Protein AF-A0A9D8JWF9-F1 (afdb_monomer_lite)

Foldseek 3Di:
DDDDDDDDDDDDDDDDDDDDDDDDDPDPPDDDPDDDDDPDPDPDPDPDPPPPQKDFLLVVVVQCQLQFVDQADWTWDQHPSRDIFTFHCVFRNLCCQQPACNQHPPGDHVCVQADCPQVRHDQSAHSNDSVRLQQGGVVPVDPVGDHQGDRSCSPPRVVLCQAQAAAPPAPQAPPAALLFDWDDFPPAIDRLNQVVLQCLLQFVDQPDWTWGQHPVRDIDTHGCVRRVLCQQAPPQRRHPRGDHNCVQAPALDPRGVQSAHSNDSVRLQQEGVCPVDPPYDHQGDRSCSPPHVNSCNNRHHHPDRPDHPPAHSSGDIDRGHDRD

Radius of gyration: 30.02 Å; chains: 1; bounding box: 102×58×69 Å

Structure (mmCIF, N/CA/C/O backbone):
data_AF-A0A9D8JWF9-F1
#
_entry.id   AF-A0A9D8JWF9-F1
#
loop_
_atom_site.group_PDB
_atom_site.id
_atom_site.type_symbol
_atom_site.label_atom_id
_atom_site.label_alt_id
_atom_site.label_comp_id
_atom_site.label_asym_id
_atom_site.label_entity_id
_atom_site.label_seq_id
_atom_site.pdbx_PDB_ins_code
_atom_site.Cartn_x
_atom_site.Cartn_y
_atom_site.Cartn_z
_atom_site.occupancy
_atom_site.B_iso_or_equiv
_atom_site.auth_seq_id
_atom_site.auth_comp_id
_atom_site.auth_asym_id
_atom_site.auth_atom_id
_atom_site.pdbx_PDB_model_num
ATOM 1 N N . MET A 1 1 ? 67.768 -41.719 -32.911 1.00 38.97 1 MET A N 1
ATOM 2 C CA . MET A 1 1 ? 69.075 -41.015 -32.954 1.00 38.97 1 MET A CA 1
ATOM 3 C C . MET A 1 1 ? 68.807 -39.522 -32.738 1.00 38.97 1 MET A C 1
ATOM 5 O O . MET A 1 1 ? 68.114 -38.951 -33.558 1.00 38.97 1 MET A O 1
ATOM 9 N N . LYS A 1 2 ? 68.967 -39.000 -31.505 1.00 39.34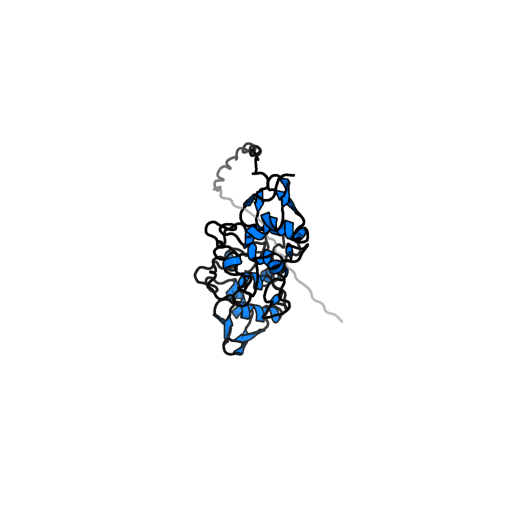 2 LYS A N 1
ATOM 10 C CA . LYS A 1 2 ? 70.006 -38.025 -31.050 1.00 39.34 2 LYS A CA 1
ATOM 11 C C . LYS A 1 2 ? 70.086 -36.774 -31.956 1.00 39.34 2 LYS A C 1
ATOM 13 O O . LYS A 1 2 ? 70.453 -36.934 -33.108 1.00 39.34 2 LYS A O 1
ATOM 18 N N . ARG A 1 3 ? 69.771 -35.541 -31.514 1.00 42.97 3 ARG A N 1
ATOM 19 C CA . ARG A 1 3 ? 70.443 -34.631 -30.530 1.00 42.97 3 ARG A CA 1
ATOM 20 C C . ARG A 1 3 ? 69.403 -33.561 -30.076 1.00 42.97 3 ARG A C 1
ATOM 22 O O . ARG A 1 3 ? 68.642 -33.141 -30.932 1.00 42.97 3 ARG A O 1
ATOM 29 N N . ARG A 1 4 ? 69.123 -33.209 -28.804 1.00 52.41 4 ARG A N 1
ATOM 30 C CA . ARG A 1 4 ? 69.853 -32.530 -27.690 1.00 52.41 4 ARG A CA 1
ATOM 31 C C . ARG A 1 4 ? 70.451 -31.138 -27.996 1.00 52.41 4 ARG A C 1
ATOM 33 O O . ARG A 1 4 ? 71.440 -31.101 -28.715 1.00 52.41 4 ARG A O 1
ATOM 40 N N . LEU A 1 5 ? 69.922 -30.085 -27.338 1.00 46.12 5 LEU A N 1
ATOM 41 C CA . LEU A 1 5 ? 70.597 -28.935 -26.660 1.00 46.12 5 LEU A CA 1
ATOM 42 C C . LEU A 1 5 ? 69.496 -28.018 -26.035 1.00 46.12 5 LEU A C 1
ATOM 44 O O . LEU A 1 5 ? 68.618 -27.593 -26.773 1.00 46.12 5 LEU A O 1
ATOM 48 N N . ALA A 1 6 ? 69.275 -27.957 -24.707 1.00 44.59 6 ALA A N 1
ATOM 49 C CA . ALA A 1 6 ? 69.938 -27.163 -23.636 1.00 44.59 6 ALA A CA 1
ATOM 50 C C . ALA A 1 6 ? 69.692 -25.633 -23.765 1.00 44.59 6 ALA A C 1
ATOM 52 O O . ALA A 1 6 ? 70.132 -25.048 -24.744 1.00 44.59 6 ALA A O 1
ATOM 53 N N . LEU A 1 7 ? 68.813 -25.000 -22.966 1.00 42.69 7 LEU A N 1
ATOM 54 C CA . LEU A 1 7 ? 68.917 -24.548 -21.554 1.00 42.69 7 LEU A CA 1
ATOM 55 C C . LEU A 1 7 ? 69.782 -23.284 -21.368 1.00 42.69 7 LEU A C 1
ATOM 57 O O . LEU A 1 7 ? 70.998 -23.420 -21.411 1.00 42.69 7 LEU A O 1
ATOM 61 N N . THR A 1 8 ? 69.172 -22.146 -20.992 1.00 38.03 8 THR A N 1
ATOM 62 C CA . THR A 1 8 ? 69.756 -21.234 -19.979 1.00 38.03 8 THR A CA 1
ATOM 63 C C . THR A 1 8 ? 68.735 -20.263 -19.370 1.00 38.03 8 THR A C 1
ATOM 65 O O . THR A 1 8 ? 68.155 -19.4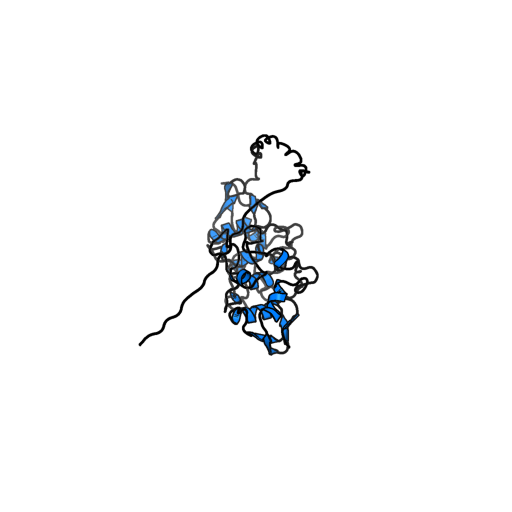20 -20.048 1.00 38.03 8 THR A O 1
ATOM 68 N N . LEU A 1 9 ? 68.560 -20.406 -18.057 1.00 42.78 9 LEU A N 1
ATOM 69 C CA . LEU A 1 9 ? 67.954 -19.487 -17.096 1.00 42.78 9 LEU A CA 1
ATOM 70 C C . LEU A 1 9 ? 69.097 -18.640 -16.509 1.00 42.78 9 LEU A C 1
ATOM 72 O O . LEU A 1 9 ? 70.098 -19.230 -16.099 1.00 42.78 9 LEU A O 1
ATOM 76 N N . THR A 1 10 ? 68.957 -17.314 -16.413 1.00 42.31 10 THR A N 1
ATOM 77 C CA . THR A 1 10 ? 69.944 -16.481 -15.702 1.00 42.31 10 THR A CA 1
ATOM 78 C C . THR A 1 10 ? 69.261 -15.489 -14.767 1.00 42.31 10 THR A C 1
ATOM 80 O O . THR A 1 10 ? 68.617 -14.534 -15.192 1.00 42.31 10 THR A O 1
ATOM 83 N N . LEU A 1 11 ? 69.442 -15.763 -13.477 1.00 40.75 11 LEU A N 1
ATOM 84 C CA . LEU A 1 11 ? 69.213 -14.909 -12.317 1.00 40.75 11 LEU A CA 1
ATOM 85 C C . LEU A 1 11 ? 70.428 -13.969 -12.176 1.00 40.75 11 LEU A C 1
ATOM 87 O O . LEU A 1 11 ? 71.557 -14.457 -12.229 1.00 40.75 11 LEU A O 1
ATOM 91 N N . ILE A 1 12 ? 70.238 -12.664 -11.962 1.00 44.94 12 ILE A N 1
ATOM 92 C CA . ILE A 1 12 ? 71.329 -11.767 -11.537 1.00 44.94 12 ILE A CA 1
ATOM 93 C C . ILE A 1 12 ? 70.928 -11.080 -10.233 1.00 44.94 12 ILE A C 1
ATOM 95 O O . ILE A 1 12 ? 70.022 -10.253 -10.188 1.00 44.94 12 ILE A O 1
ATOM 99 N N . ILE A 1 13 ? 71.646 -11.468 -9.181 1.00 44.88 13 ILE A N 1
ATOM 100 C CA . ILE A 1 13 ? 71.762 -10.803 -7.885 1.00 44.88 13 ILE A CA 1
ATOM 101 C C . ILE A 1 13 ? 72.955 -9.848 -7.991 1.00 44.88 13 ILE A C 1
ATOM 103 O O . ILE A 1 13 ? 74.032 -10.275 -8.408 1.00 44.88 13 ILE A O 1
ATOM 107 N N . LEU A 1 14 ? 72.804 -8.591 -7.567 1.00 40.28 14 LEU A N 1
ATOM 108 C CA . LEU A 1 14 ? 73.948 -7.740 -7.244 1.00 40.28 14 LEU A CA 1
ATOM 109 C C . LEU A 1 14 ? 73.643 -6.898 -6.002 1.00 40.28 14 LEU A C 1
ATOM 111 O O . LEU A 1 14 ? 72.630 -6.206 -5.939 1.00 40.28 14 LEU A O 1
ATOM 115 N N . ALA A 1 15 ? 74.532 -6.996 -5.015 1.00 36.50 15 ALA A N 1
ATOM 116 C CA . ALA A 1 15 ? 74.452 -6.341 -3.721 1.00 36.50 15 ALA A CA 1
ATOM 117 C C . ALA A 1 15 ? 75.741 -5.549 -3.428 1.00 36.50 15 ALA A C 1
ATOM 119 O O . ALA A 1 15 ? 76.832 -6.074 -3.639 1.00 36.50 15 ALA A O 1
ATOM 120 N N . LEU A 1 16 ? 75.537 -4.360 -2.832 1.00 35.19 16 LEU A N 1
ATOM 121 C CA . LEU A 1 16 ? 76.429 -3.543 -1.976 1.00 35.19 16 LEU A CA 1
ATOM 122 C C . LEU A 1 16 ? 77.593 -2.786 -2.682 1.00 35.19 16 LEU A C 1
ATOM 124 O O . LEU A 1 16 ? 78.143 -3.272 -3.656 1.00 35.19 16 LEU A O 1
ATOM 128 N N . LEU A 1 17 ? 78.036 -1.577 -2.289 1.00 34.44 17 LEU A N 1
ATOM 129 C CA . LEU A 1 17 ? 78.112 -0.932 -0.968 1.00 34.44 17 LEU A CA 1
ATOM 130 C C . LEU A 1 17 ? 78.104 0.626 -1.047 1.00 34.44 17 LEU A C 1
ATOM 132 O O . LEU A 1 17 ? 78.751 1.219 -1.902 1.00 34.44 17 LEU A O 1
ATOM 136 N N . ALA A 1 18 ? 77.404 1.223 -0.074 1.00 38.03 18 ALA A N 1
ATOM 137 C CA . ALA A 1 18 ? 77.558 2.493 0.664 1.00 38.03 18 ALA A CA 1
ATOM 138 C C . ALA A 1 18 ? 78.430 3.680 0.172 1.00 38.03 18 ALA A C 1
ATOM 140 O O . ALA A 1 18 ? 79.642 3.573 0.019 1.00 38.03 18 ALA A O 1
ATOM 141 N N . CYS A 1 19 ? 77.837 4.883 0.245 1.00 31.64 19 CYS A N 1
ATOM 142 C CA . CYS A 1 19 ? 78.413 6.012 0.991 1.00 31.64 19 CYS A CA 1
ATOM 143 C C . CYS A 1 19 ? 77.286 6.933 1.499 1.00 31.64 19 CYS A C 1
ATOM 145 O O . CYS A 1 19 ? 76.362 7.259 0.757 1.00 31.64 19 CYS A O 1
ATOM 147 N N . GLY A 1 20 ? 77.328 7.277 2.788 1.00 34.84 20 GLY A N 1
ATOM 148 C CA . GLY A 1 20 ? 76.242 7.942 3.507 1.00 34.84 20 GLY A CA 1
ATOM 149 C C . GLY A 1 20 ? 76.173 9.458 3.331 1.00 34.84 20 GLY A C 1
ATOM 150 O O . GLY A 1 20 ? 77.163 10.112 3.013 1.00 34.84 20 GLY A O 1
ATOM 151 N N . ARG A 1 21 ? 74.991 10.006 3.626 1.00 36.16 21 ARG A N 1
ATOM 152 C CA . ARG A 1 21 ? 74.774 11.370 4.125 1.00 36.16 21 ARG A CA 1
ATOM 153 C C . ARG A 1 21 ? 73.441 11.419 4.871 1.00 36.16 21 ARG A C 1
ATOM 155 O O . ARG A 1 21 ? 72.452 10.848 4.425 1.00 36.16 21 ARG A O 1
ATOM 162 N N . SER A 1 22 ? 73.485 12.050 6.035 1.00 38.56 22 SER A N 1
ATOM 163 C CA . SER A 1 22 ? 72.426 12.117 7.036 1.00 38.56 22 SER A CA 1
ATOM 164 C C . SER A 1 22 ? 71.442 13.269 6.798 1.00 38.56 22 SER A C 1
ATOM 166 O O . SER A 1 22 ? 71.831 14.277 6.215 1.00 38.56 22 SER A O 1
ATOM 168 N N . THR A 1 23 ? 70.264 13.091 7.420 1.00 35.66 23 THR A N 1
ATOM 169 C CA . THR A 1 23 ? 69.190 14.038 7.822 1.00 35.66 23 THR A CA 1
ATOM 170 C C . THR A 1 23 ? 68.152 14.472 6.768 1.00 35.66 23 THR A C 1
ATOM 172 O O . THR A 1 23 ? 68.477 14.502 5.584 1.00 35.66 23 THR A O 1
ATOM 175 N N . PRO A 1 24 ? 66.907 14.846 7.163 1.00 39.47 24 PRO A N 1
ATOM 176 C CA . PRO A 1 24 ? 66.282 14.848 8.496 1.00 39.47 24 PRO A CA 1
ATOM 177 C C . PRO A 1 24 ? 65.008 13.978 8.615 1.00 39.47 24 PRO A C 1
ATOM 179 O O . PRO A 1 24 ? 64.303 13.696 7.649 1.00 39.47 24 PRO A O 1
ATOM 182 N N . THR A 1 25 ? 64.728 13.572 9.850 1.00 41.22 25 THR A N 1
ATOM 183 C CA . THR A 1 25 ? 63.523 12.885 10.334 1.00 41.22 25 THR A CA 1
ATOM 184 C C . THR A 1 25 ? 62.264 13.737 10.119 1.00 41.22 25 THR A C 1
ATOM 186 O O . THR A 1 25 ? 62.309 14.931 10.423 1.00 41.22 25 THR A O 1
ATOM 189 N N . PRO A 1 26 ? 61.134 13.163 9.667 1.00 44.06 26 PRO A N 1
ATOM 190 C CA . PRO A 1 26 ? 59.848 13.824 9.792 1.00 44.06 26 PRO A CA 1
ATOM 191 C C . PRO A 1 26 ? 59.383 13.766 11.251 1.00 44.06 26 PRO A C 1
ATOM 193 O O . PRO A 1 26 ? 59.489 12.743 11.928 1.00 44.06 26 PRO A O 1
ATOM 196 N N . ASP A 1 27 ? 58.910 14.919 11.697 1.00 40.47 27 ASP A N 1
ATOM 197 C CA . ASP A 1 27 ? 58.303 15.223 12.983 1.00 40.47 27 ASP A CA 1
ATOM 198 C C . ASP A 1 27 ? 57.128 14.268 13.262 1.00 40.47 27 ASP A C 1
ATOM 200 O O . ASP A 1 27 ? 56.073 14.348 12.629 1.00 40.47 27 ASP A O 1
ATOM 204 N N . VAL A 1 28 ? 57.331 13.312 14.173 1.00 42.62 28 VAL A N 1
ATOM 205 C CA . VAL A 1 28 ? 56.244 12.512 14.744 1.00 42.62 28 VAL A CA 1
ATOM 206 C C . VAL A 1 28 ? 55.647 13.370 15.846 1.00 42.62 28 VAL A C 1
ATOM 208 O O . VAL A 1 28 ? 56.132 13.384 16.978 1.00 42.62 28 VAL A O 1
ATOM 211 N N . GLY A 1 29 ? 54.622 14.133 15.469 1.00 37.38 29 GLY A N 1
ATOM 212 C CA . GLY A 1 29 ? 53.780 14.858 16.405 1.00 37.38 29 GLY A CA 1
ATOM 213 C C . GLY A 1 29 ? 53.317 13.917 17.511 1.00 37.38 29 GLY A C 1
ATOM 214 O O . GLY A 1 29 ? 52.811 12.827 17.247 1.00 37.38 29 GLY A O 1
ATOM 215 N N . ALA A 1 30 ? 53.561 14.349 18.744 1.00 41.66 30 ALA A N 1
ATOM 216 C CA . ALA A 1 30 ? 53.251 13.634 19.963 1.00 41.66 30 ALA A CA 1
ATOM 217 C C . ALA A 1 30 ? 51.809 13.111 19.956 1.00 41.66 30 ALA A C 1
ATOM 219 O O . ALA A 1 30 ? 50.842 13.871 19.882 1.00 41.66 30 ALA A O 1
ATOM 220 N N . GLU A 1 31 ? 51.705 11.792 20.068 1.00 41.72 31 GLU A N 1
ATOM 221 C CA . GLU A 1 31 ? 50.498 11.059 20.402 1.00 41.72 31 GLU A CA 1
ATOM 222 C C . GLU A 1 31 ? 49.983 11.583 21.747 1.00 41.72 31 GLU A C 1
ATOM 224 O O . GLU A 1 31 ? 50.569 11.353 22.808 1.00 41.72 31 GLU A O 1
ATOM 229 N N . SER A 1 32 ? 48.925 12.390 21.685 1.00 42.69 32 SER A N 1
ATOM 230 C CA . SER A 1 32 ? 48.201 12.842 22.864 1.00 42.69 32 SER A CA 1
ATOM 231 C C . SER A 1 32 ? 47.536 11.615 23.476 1.00 42.69 32 SER A C 1
ATOM 233 O O . SER A 1 32 ? 46.603 11.053 22.904 1.00 42.69 32 SER A O 1
ATOM 235 N N . ALA A 1 33 ? 48.071 11.166 24.611 1.00 40.06 33 ALA A N 1
ATOM 236 C CA . ALA A 1 33 ? 47.475 10.121 25.421 1.00 40.06 33 ALA A CA 1
ATOM 237 C C . ALA A 1 33 ? 46.039 10.533 25.774 1.00 40.06 33 ALA A C 1
ATOM 239 O O . ALA A 1 33 ? 45.821 11.455 26.560 1.00 40.06 33 ALA A O 1
ATOM 240 N N . ILE A 1 34 ? 45.066 9.864 25.155 1.00 44.16 34 ILE A N 1
ATOM 241 C CA . ILE A 1 34 ? 43.654 9.999 25.494 1.00 44.16 34 ILE A CA 1
ATOM 242 C C . ILE A 1 34 ? 43.483 9.387 26.883 1.00 44.16 34 ILE A C 1
ATOM 244 O O . ILE A 1 34 ? 43.643 8.182 27.081 1.00 44.16 34 ILE A O 1
ATOM 248 N N . GLU A 1 35 ? 43.203 10.249 27.851 1.00 47.00 35 GLU A N 1
ATOM 249 C CA . GLU A 1 35 ? 42.793 9.879 29.198 1.00 47.00 35 GLU A CA 1
ATOM 250 C C . GLU A 1 35 ? 41.535 8.987 29.107 1.00 47.00 35 GLU A C 1
ATOM 252 O O . GLU A 1 35 ? 40.616 9.315 28.346 1.00 47.00 35 GLU A O 1
ATOM 257 N N . PRO A 1 36 ? 41.468 7.840 29.810 1.00 44.84 36 PRO A N 1
ATOM 258 C CA . PRO A 1 36 ? 40.292 6.983 29.767 1.00 44.84 36 PRO A CA 1
ATOM 259 C C . PRO A 1 36 ? 39.080 7.773 30.261 1.00 44.84 36 PRO A C 1
ATOM 261 O O . PRO A 1 36 ? 39.054 8.277 31.384 1.00 44.84 36 PRO A O 1
ATOM 264 N N . THR A 1 37 ? 38.074 7.886 29.398 1.00 45.62 37 THR A N 1
ATOM 265 C CA . THR A 1 37 ? 36.791 8.493 29.738 1.00 45.62 37 THR A CA 1
ATOM 266 C C . THR A 1 37 ? 36.192 7.745 30.935 1.00 45.62 37 THR A C 1
ATOM 268 O O . THR A 1 37 ? 36.207 6.510 30.949 1.00 45.62 37 THR A O 1
ATOM 271 N N . PRO A 1 38 ? 35.681 8.451 31.962 1.00 55.75 38 PRO A N 1
ATOM 272 C CA . PRO A 1 38 ? 34.992 7.799 33.066 1.00 55.75 38 PRO A CA 1
ATOM 273 C C . PRO A 1 38 ? 33.813 6.984 32.515 1.00 55.75 38 PRO A C 1
ATOM 275 O O . PRO A 1 38 ? 33.192 7.410 31.534 1.00 55.75 38 PRO A O 1
ATOM 278 N N . PRO A 1 39 ? 33.494 5.822 33.115 1.00 52.38 39 PRO A N 1
ATOM 279 C CA . PRO A 1 39 ? 32.376 5.009 32.665 1.00 52.38 39 PRO A CA 1
ATOM 280 C C . PRO A 1 39 ? 31.113 5.867 32.633 1.00 52.38 39 PRO A C 1
ATOM 282 O O . PRO A 1 39 ? 30.782 6.546 33.609 1.00 52.38 39 PRO A O 1
ATOM 285 N N . THR A 1 40 ? 30.427 5.845 31.491 1.00 46.91 40 THR A N 1
ATOM 286 C CA . THR A 1 40 ? 29.096 6.423 31.331 1.00 46.91 40 THR A CA 1
ATOM 287 C C . THR A 1 40 ? 28.229 5.947 32.499 1.00 46.91 40 THR A C 1
ATOM 289 O O . THR A 1 40 ? 28.168 4.735 32.731 1.00 46.91 40 THR A O 1
ATOM 292 N N . PRO A 1 41 ? 27.588 6.846 33.270 1.00 45.50 41 PRO A N 1
ATOM 293 C CA . PRO A 1 41 ? 26.662 6.407 34.299 1.00 45.50 41 PRO A CA 1
ATOM 294 C C . PRO A 1 41 ? 25.589 5.553 33.624 1.00 45.50 41 PRO A C 1
ATOM 296 O O . PRO A 1 41 ? 25.014 5.969 32.615 1.00 45.50 41 PRO A O 1
ATOM 299 N N . SER A 1 42 ? 25.349 4.353 34.162 1.00 47.16 42 SER A N 1
ATOM 300 C CA . SER A 1 42 ? 24.204 3.529 33.773 1.00 47.16 42 SER A CA 1
ATOM 301 C C . SER A 1 42 ? 22.962 4.413 33.676 1.00 47.16 42 SER A C 1
ATOM 303 O O . SER A 1 42 ? 22.784 5.269 34.550 1.00 47.16 42 SER A O 1
ATOM 305 N N . PRO A 1 43 ? 22.105 4.234 32.655 1.00 50.34 43 PRO A N 1
ATOM 306 C CA . PRO A 1 43 ? 20.889 5.017 32.550 1.00 50.34 43 PRO A CA 1
ATOM 307 C C . PRO A 1 43 ? 20.104 4.854 33.850 1.00 50.34 43 PRO A C 1
ATOM 309 O O . PRO A 1 43 ? 19.680 3.754 34.207 1.00 50.34 43 PRO A O 1
ATOM 312 N N . THR A 1 44 ? 19.956 5.957 34.582 1.00 45.66 44 THR A N 1
ATOM 313 C CA . THR A 1 44 ? 19.002 6.071 35.679 1.00 45.66 44 THR A CA 1
ATOM 314 C C . THR A 1 44 ? 17.664 5.545 35.159 1.00 45.66 44 THR A C 1
ATOM 316 O O . THR A 1 44 ? 17.238 6.009 34.096 1.00 45.66 44 THR A O 1
ATOM 319 N N . PRO A 1 45 ? 17.003 4.583 35.832 1.00 44.41 45 PRO A N 1
ATOM 320 C CA . PRO A 1 45 ? 15.706 4.109 35.382 1.00 44.41 45 PRO A CA 1
ATOM 321 C C . PRO A 1 45 ? 14.785 5.319 35.247 1.00 44.41 45 PRO A C 1
ATOM 323 O O . PRO A 1 45 ? 14.568 6.062 36.207 1.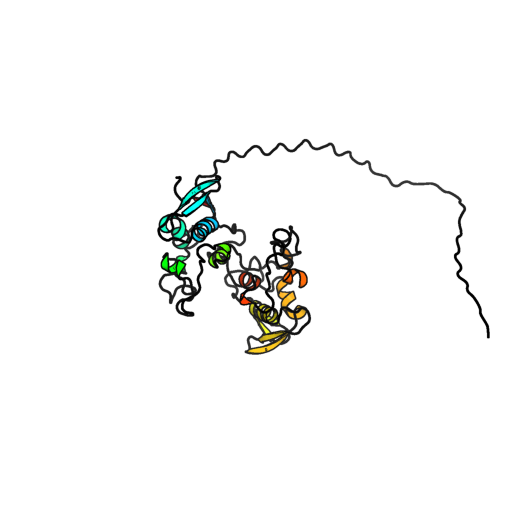00 44.41 45 PRO A O 1
ATOM 326 N N . ARG A 1 46 ? 14.294 5.549 34.026 1.00 45.66 46 ARG A N 1
ATOM 327 C CA . ARG A 1 46 ? 13.254 6.543 33.775 1.00 45.66 46 ARG A CA 1
ATOM 328 C C . ARG A 1 46 ? 12.096 6.202 34.721 1.00 45.66 46 ARG A C 1
ATOM 330 O O . ARG A 1 46 ? 11.697 5.033 34.744 1.00 45.66 46 ARG A O 1
ATOM 337 N N . PRO A 1 47 ? 11.554 7.153 35.502 1.00 44.16 47 PRO A N 1
ATOM 338 C CA . PRO A 1 47 ? 10.326 6.904 36.242 1.00 44.16 47 PRO A CA 1
ATOM 339 C C . PRO A 1 47 ? 9.247 6.566 35.208 1.00 44.16 47 PRO A C 1
ATOM 341 O O . PRO A 1 47 ? 8.804 7.422 34.448 1.00 44.16 47 PRO A O 1
ATOM 344 N N . THR A 1 48 ? 8.929 5.278 35.101 1.00 48.56 48 THR A N 1
ATOM 345 C CA . THR A 1 48 ? 8.042 4.727 34.077 1.00 48.56 48 THR A CA 1
ATOM 346 C C . THR A 1 48 ? 6.670 4.570 34.703 1.00 48.56 48 THR A C 1
ATOM 348 O O . THR A 1 48 ? 6.279 3.494 35.139 1.00 48.56 48 THR A O 1
ATOM 351 N N . THR A 1 49 ? 5.941 5.672 34.790 1.00 55.22 49 THR A N 1
ATOM 352 C CA . THR A 1 49 ? 4.481 5.614 34.706 1.00 55.22 49 THR A CA 1
ATOM 353 C C . THR A 1 49 ? 4.143 5.870 33.248 1.00 55.22 49 THR A C 1
ATOM 355 O O . THR A 1 49 ? 3.758 6.978 32.888 1.00 55.22 49 THR A O 1
ATOM 358 N N . ALA A 1 50 ? 4.391 4.871 32.392 1.00 62.66 50 ALA A N 1
ATOM 359 C CA . ALA A 1 50 ? 3.690 4.816 31.116 1.00 62.66 50 ALA A CA 1
ATOM 360 C C . ALA A 1 50 ? 2.181 4.828 31.439 1.00 62.66 50 ALA A C 1
ATOM 362 O O . ALA A 1 50 ? 1.784 4.157 32.405 1.00 62.66 50 ALA A O 1
ATOM 363 N N . PRO A 1 51 ? 1.367 5.641 30.748 1.00 71.62 51 PRO A N 1
ATOM 364 C CA . PRO A 1 51 ? -0.073 5.656 30.958 1.00 71.62 51 PRO A CA 1
ATOM 365 C C . PRO A 1 51 ? -0.649 4.242 30.814 1.00 71.62 51 PRO A C 1
ATOM 367 O O . PRO A 1 51 ? -0.251 3.470 29.941 1.00 71.62 51 PRO A O 1
ATOM 370 N N . ALA A 1 52 ? -1.531 3.867 31.738 1.00 82.44 52 ALA A N 1
ATOM 371 C CA . ALA A 1 52 ? -2.105 2.528 31.772 1.00 82.44 52 ALA A CA 1
ATOM 372 C C . ALA A 1 52 ? -2.964 2.295 30.520 1.00 82.44 52 ALA A C 1
ATOM 374 O O . ALA A 1 52 ? -3.833 3.105 30.220 1.00 82.44 52 ALA A O 1
ATOM 375 N N . GLY A 1 53 ? -2.756 1.172 29.832 1.00 84.75 53 GLY A N 1
ATOM 376 C CA . GLY A 1 53 ? -3.579 0.778 28.683 1.00 84.75 53 GLY A CA 1
ATOM 377 C C . GLY A 1 53 ? -3.219 1.470 27.369 1.00 84.75 53 GLY A C 1
ATOM 378 O O . GLY A 1 53 ? -3.952 1.322 26.395 1.00 84.75 53 GLY A O 1
ATOM 379 N N . GLU A 1 54 ? -2.104 2.202 27.307 1.00 94.50 54 GLU A N 1
ATOM 380 C CA . GLU A 1 54 ? -1.629 2.760 26.041 1.00 94.50 54 GLU A CA 1
ATOM 381 C C . GLU A 1 54 ? -1.094 1.679 25.094 1.00 94.50 54 GLU A C 1
ATOM 383 O O . GLU A 1 54 ? -0.338 0.796 25.498 1.00 94.50 54 GLU A O 1
ATOM 388 N N . ILE A 1 55 ? -1.442 1.781 23.814 1.00 96.31 55 ILE A N 1
ATOM 389 C CA . ILE A 1 55 ? -0.961 0.932 22.716 1.00 96.31 55 ILE A CA 1
ATOM 390 C C . ILE A 1 55 ? -1.003 1.727 21.402 1.00 96.31 55 ILE A C 1
ATOM 392 O O . ILE A 1 55 ? -1.763 2.687 21.279 1.00 96.31 55 ILE A O 1
ATOM 396 N N . ALA A 1 56 ? -0.180 1.367 20.416 1.00 97.12 56 ALA A N 1
ATOM 397 C CA . ALA A 1 56 ? -0.254 1.968 19.087 1.00 97.12 56 ALA A CA 1
ATOM 398 C C . ALA A 1 56 ? -1.498 1.477 18.321 1.00 97.12 56 ALA A C 1
ATOM 400 O O . ALA A 1 56 ? -1.850 0.298 18.385 1.00 97.12 56 ALA A O 1
ATOM 401 N N . ALA A 1 57 ? -2.161 2.361 17.570 1.00 97.31 57 ALA A N 1
ATOM 402 C CA . ALA A 1 57 ? -3.433 2.052 16.906 1.00 97.31 57 ALA A CA 1
ATOM 403 C C . ALA A 1 57 ? -3.369 0.827 15.967 1.00 97.31 57 ALA A C 1
ATOM 405 O O . ALA A 1 57 ? -4.273 -0.011 15.968 1.00 97.31 57 ALA A O 1
ATOM 406 N N . VAL A 1 58 ? -2.291 0.681 15.185 1.00 97.94 58 VAL A N 1
ATOM 407 C CA . VAL A 1 58 ? -2.090 -0.478 14.292 1.00 97.94 58 VAL A CA 1
ATOM 408 C C . VAL A 1 58 ? -1.886 -1.763 15.091 1.00 97.94 58 VAL A C 1
ATOM 410 O O . VAL A 1 58 ? -2.381 -2.816 14.686 1.00 97.94 58 VAL A O 1
ATOM 413 N N . ASP A 1 59 ? -1.183 -1.690 16.220 1.00 97.88 59 ASP A N 1
ATOM 414 C CA . ASP A 1 59 ? -0.929 -2.849 17.077 1.00 97.88 59 ASP A CA 1
ATOM 415 C C . ASP A 1 59 ? -2.201 -3.303 17.796 1.00 97.88 59 ASP A C 1
ATOM 417 O O . ASP A 1 59 ? -2.427 -4.505 17.930 1.00 97.88 59 ASP A O 1
ATOM 421 N N . LEU A 1 60 ? -3.077 -2.370 18.181 1.00 98.12 60 LEU A N 1
ATOM 422 C CA . LEU A 1 60 ? -4.388 -2.682 18.750 1.00 98.12 60 LEU A CA 1
ATOM 423 C C . LEU A 1 60 ? -5.282 -3.422 17.743 1.00 98.12 60 LEU A C 1
ATOM 425 O O . LEU A 1 60 ? -5.847 -4.467 18.075 1.00 98.12 60 LEU A O 1
ATOM 429 N N . ILE A 1 61 ? -5.355 -2.938 16.495 1.00 98.62 61 ILE A N 1
ATOM 430 C CA . ILE A 1 61 ? -6.041 -3.653 15.402 1.00 98.62 61 ILE A CA 1
ATOM 431 C C . ILE A 1 61 ? -5.398 -5.027 15.199 1.00 98.62 61 ILE A C 1
ATOM 433 O O . ILE A 1 61 ? -6.099 -6.029 15.080 1.00 98.62 61 ILE A O 1
ATOM 437 N N . GLY A 1 62 ? -4.067 -5.097 15.210 1.00 98.44 62 GLY A N 1
ATOM 438 C CA . GLY A 1 62 ? -3.336 -6.350 15.074 1.00 98.44 62 GLY A CA 1
ATOM 439 C C . GLY A 1 62 ? -3.646 -7.363 16.171 1.00 98.44 62 GLY A C 1
ATOM 440 O O . GLY A 1 62 ? -3.825 -8.544 15.872 1.00 98.44 62 GLY A O 1
ATOM 441 N N . ALA A 1 63 ? -3.765 -6.919 17.423 1.00 98.38 63 ALA A N 1
ATOM 442 C CA . ALA A 1 63 ? -4.157 -7.760 18.550 1.00 98.38 63 ALA A CA 1
ATOM 443 C C . ALA A 1 63 ? -5.574 -8.323 18.360 1.00 98.38 63 ALA A C 1
ATOM 445 O O . ALA A 1 63 ? -5.771 -9.532 18.494 1.00 98.38 63 ALA A O 1
ATOM 446 N N . TRP A 1 64 ? -6.533 -7.483 17.956 1.00 98.69 64 TRP A N 1
ATOM 447 C CA . TRP A 1 64 ? -7.894 -7.920 17.630 1.00 98.69 64 TRP A CA 1
ATOM 448 C C . TRP A 1 64 ? -7.918 -8.949 16.494 1.00 98.69 64 TRP A C 1
ATOM 450 O O . TRP A 1 64 ? -8.526 -10.013 16.630 1.00 98.69 64 TRP A O 1
ATOM 460 N N . VAL A 1 65 ? -7.210 -8.679 15.392 1.00 98.75 65 VAL A N 1
ATOM 461 C CA . VAL A 1 65 ? -7.149 -9.589 14.240 1.00 98.75 65 VAL A CA 1
ATOM 462 C C . VAL A 1 65 ? -6.525 -10.924 14.631 1.00 98.75 65 VAL A C 1
ATOM 464 O O . VAL A 1 65 ? -7.097 -11.973 14.332 1.00 98.75 65 VAL A O 1
ATOM 467 N N . ASN A 1 66 ? -5.391 -10.912 15.332 1.00 98.69 66 ASN A N 1
ATOM 468 C CA . ASN A 1 66 ? -4.705 -12.130 15.768 1.00 98.69 66 ASN A CA 1
ATOM 469 C C . ASN A 1 66 ? -5.528 -12.942 16.781 1.00 98.69 66 ASN A C 1
ATOM 471 O O . ASN A 1 66 ? -5.427 -14.166 16.794 1.00 98.69 66 ASN A O 1
ATOM 475 N N . ALA A 1 67 ? -6.389 -12.294 17.573 1.00 98.44 67 ALA A N 1
ATOM 476 C CA . ALA A 1 67 ? -7.351 -12.959 18.453 1.00 98.44 67 ALA A CA 1
ATOM 477 C C . ALA A 1 67 ? -8.558 -13.573 17.709 1.00 98.44 67 ALA A C 1
ATOM 479 O O . ALA A 1 67 ? -9.453 -14.137 18.338 1.00 98.44 67 ALA A O 1
ATOM 480 N N . GLY A 1 68 ? -8.594 -13.482 16.376 1.00 98.31 68 GLY A N 1
ATOM 481 C CA . GLY A 1 68 ? -9.654 -14.037 15.535 1.00 98.31 68 GLY A CA 1
ATOM 482 C C . GLY A 1 68 ? -10.689 -13.014 15.072 1.00 98.31 68 GLY A C 1
ATOM 483 O O . GLY A 1 68 ? -11.704 -13.423 14.517 1.00 98.31 68 GLY A O 1
ATOM 484 N N . ALA A 1 69 ? -10.433 -11.716 15.274 1.00 98.44 69 ALA A N 1
ATOM 485 C CA . ALA A 1 69 ? -11.267 -10.613 14.805 1.00 98.44 69 ALA A CA 1
ATOM 486 C C . ALA A 1 69 ? -12.741 -10.738 15.234 1.00 98.44 69 ALA A C 1
ATOM 488 O O . ALA A 1 69 ? -13.630 -10.622 14.406 1.00 98.44 69 ALA A O 1
ATOM 489 N N . SER A 1 70 ? -13.026 -11.025 16.510 1.00 98.25 70 SER A N 1
ATOM 490 C CA . SER A 1 70 ? -14.414 -11.179 16.980 1.00 98.25 70 SER A CA 1
ATOM 491 C C . SER A 1 70 ? -15.151 -9.839 17.073 1.00 98.25 70 SER A C 1
ATOM 493 O O . SER A 1 70 ? -14.583 -8.857 17.546 1.00 98.25 70 SER A O 1
ATOM 495 N N . GLU A 1 71 ? -16.433 -9.812 16.696 1.00 98.38 71 GLU A N 1
ATOM 496 C CA . GLU A 1 71 ? -17.316 -8.651 16.897 1.00 98.38 71 GLU A CA 1
ATOM 497 C C . GLU A 1 71 ? -17.656 -8.417 18.377 1.00 98.38 71 GLU A C 1
ATOM 499 O O . GLU A 1 71 ? -17.738 -7.282 18.837 1.00 98.38 71 GLU A O 1
ATOM 504 N N . SER A 1 72 ? -17.881 -9.498 19.131 1.00 96.50 72 SER A N 1
ATOM 505 C CA . SER A 1 72 ? -18.495 -9.429 20.466 1.00 96.50 72 SER A CA 1
ATOM 506 C C . SER A 1 72 ? -17.609 -9.942 21.593 1.00 96.50 72 SER A C 1
ATOM 508 O O . SER A 1 72 ? -17.831 -9.579 22.748 1.00 96.50 72 SER A O 1
ATOM 510 N N . GLN A 1 73 ? -16.629 -10.800 21.297 1.00 97.19 73 GLN A N 1
ATOM 511 C CA . GLN A 1 73 ? -15.740 -11.320 22.331 1.00 97.19 73 GLN A CA 1
ATOM 512 C C . GLN A 1 73 ? -14.614 -10.324 22.614 1.00 97.19 73 GLN A C 1
ATOM 514 O O . GLN A 1 73 ? -14.028 -9.789 21.668 1.00 97.19 73 GLN A O 1
ATOM 519 N N . PRO A 1 74 ? -14.279 -10.089 23.895 1.00 97.19 74 PRO A N 1
ATOM 520 C CA . PRO A 1 74 ? -13.120 -9.286 24.231 1.00 97.19 74 PRO A CA 1
ATOM 521 C C . PRO A 1 74 ? -11.841 -9.984 23.766 1.00 97.19 74 PRO A C 1
ATOM 523 O O . PRO A 1 74 ? -11.742 -11.214 23.791 1.00 97.19 74 PRO A O 1
ATOM 526 N N . PHE A 1 75 ? -10.842 -9.191 23.399 1.00 97.56 75 PHE A N 1
ATOM 527 C CA . PHE A 1 75 ? -9.493 -9.658 23.102 1.00 97.56 75 PHE A CA 1
ATOM 528 C C . PHE A 1 75 ? -8.494 -9.019 24.064 1.00 97.56 75 PHE A C 1
ATOM 530 O O . PHE A 1 75 ? -8.760 -7.975 24.662 1.00 97.56 75 PHE A O 1
ATOM 537 N N . GLU A 1 76 ? -7.351 -9.676 24.238 1.00 97.31 76 GLU A N 1
ATOM 538 C CA . GLU A 1 76 ? -6.279 -9.185 25.096 1.00 97.31 76 GLU A CA 1
ATOM 539 C C . GLU A 1 76 ? -5.184 -8.509 24.276 1.00 97.31 76 GLU A C 1
ATOM 541 O O . GLU A 1 76 ? -4.854 -8.947 23.173 1.00 97.31 76 GLU A O 1
ATOM 546 N N . PHE A 1 77 ? -4.581 -7.472 24.849 1.00 95.94 77 PHE A N 1
ATOM 547 C CA . PHE A 1 77 ? -3.360 -6.862 24.336 1.00 95.94 77 PHE A CA 1
ATOM 548 C C . PHE A 1 77 ? -2.423 -6.497 25.491 1.00 95.94 77 PHE A C 1
ATOM 550 O O . PHE A 1 77 ? -2.842 -6.428 26.649 1.00 95.94 77 PHE A O 1
ATOM 557 N N . VAL A 1 78 ? -1.145 -6.283 25.177 1.00 94.62 78 VAL A N 1
ATOM 558 C CA . VAL A 1 78 ? -0.138 -5.821 26.141 1.00 94.62 78 VAL A CA 1
ATOM 559 C C . VAL A 1 78 ? 0.103 -4.335 25.902 1.00 94.62 78 VAL A C 1
ATOM 561 O O . VAL A 1 78 ? 0.487 -3.952 24.799 1.00 94.62 78 VAL A O 1
ATOM 564 N N . GLY A 1 79 ? -0.154 -3.511 26.917 1.00 93.94 79 GLY A N 1
ATOM 565 C CA . GLY A 1 79 ? 0.086 -2.072 26.852 1.00 93.94 79 GLY A CA 1
ATOM 566 C C . GLY A 1 79 ? 1.577 -1.727 26.884 1.00 93.94 79 GLY A C 1
ATOM 567 O O . GLY A 1 79 ? 2.428 -2.561 27.206 1.00 93.94 79 GLY A O 1
ATOM 568 N N . THR A 1 80 ? 1.909 -0.468 26.603 1.00 93.62 80 THR A N 1
ATOM 569 C CA . THR A 1 80 ? 3.285 0.062 26.668 1.00 93.62 80 THR A CA 1
ATOM 570 C C . THR A 1 80 ? 3.893 -0.021 28.073 1.00 93.62 80 THR A C 1
ATOM 572 O O . THR A 1 80 ? 5.114 -0.015 28.226 1.00 93.62 80 THR A O 1
ATOM 575 N N . ASP A 1 81 ? 3.055 -0.148 29.103 1.00 91.62 81 ASP A N 1
ATOM 576 C CA . ASP A 1 81 ? 3.445 -0.368 30.496 1.00 91.62 81 ASP A CA 1
ATOM 577 C C . ASP A 1 81 ? 3.725 -1.848 30.843 1.00 91.62 81 ASP A C 1
ATOM 579 O O . ASP A 1 81 ? 4.082 -2.163 31.982 1.00 91.62 81 ASP A O 1
ATOM 583 N N . GLY A 1 82 ? 3.571 -2.756 29.874 1.00 91.62 82 GLY A N 1
ATOM 584 C CA . GLY A 1 82 ? 3.800 -4.192 30.009 1.00 91.62 82 GLY A CA 1
ATOM 585 C C . GLY A 1 82 ? 2.665 -4.970 30.678 1.00 91.62 82 GLY A C 1
ATOM 586 O O . GLY A 1 82 ? 2.820 -6.171 30.909 1.00 91.62 82 GLY A O 1
ATOM 587 N N . ARG A 1 83 ? 1.535 -4.331 31.008 1.00 93.50 83 ARG A N 1
ATOM 588 C CA . ARG A 1 83 ? 0.361 -5.007 31.580 1.00 93.50 83 ARG A CA 1
ATOM 589 C C . ARG A 1 83 ? -0.589 -5.482 30.485 1.00 93.50 83 ARG A C 1
ATOM 591 O O . ARG A 1 83 ? -0.617 -4.941 29.383 1.00 93.50 83 ARG A O 1
ATOM 5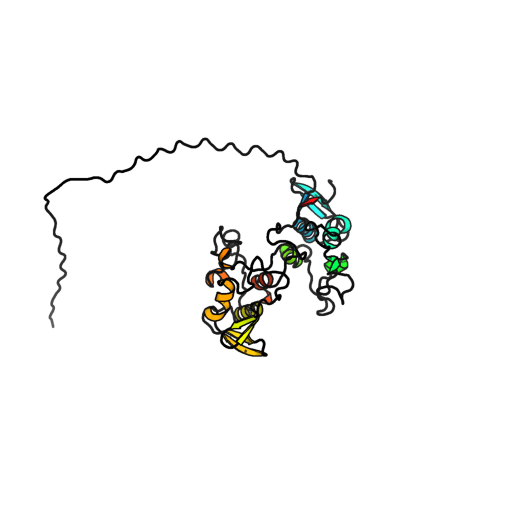98 N N . THR A 1 84 ? -1.385 -6.498 30.804 1.00 95.06 84 THR A N 1
ATOM 599 C CA . THR A 1 84 ? -2.430 -7.012 29.912 1.00 95.06 84 THR A CA 1
ATOM 600 C C . THR A 1 84 ? -3.749 -6.289 30.156 1.00 95.06 84 THR A C 1
ATOM 602 O O . THR A 1 84 ? -4.197 -6.172 31.298 1.00 95.06 84 THR A O 1
ATOM 605 N N . TYR A 1 85 ? -4.394 -5.874 29.072 1.00 95.81 85 TYR A N 1
ATOM 606 C CA . TYR A 1 85 ? -5.691 -5.202 29.059 1.00 95.81 85 TYR A CA 1
ATOM 607 C C . TYR A 1 85 ? -6.682 -5.985 28.202 1.00 95.81 85 TYR A C 1
ATOM 609 O O . TYR A 1 85 ? -6.278 -6.810 27.381 1.00 95.81 85 TYR A O 1
ATOM 617 N N . ALA A 1 86 ? -7.977 -5.736 28.402 1.00 96.25 86 ALA A N 1
ATOM 618 C CA . ALA A 1 86 ? -9.034 -6.258 27.542 1.00 96.25 86 ALA A CA 1
ATOM 619 C C . ALA A 1 86 ? -9.706 -5.124 26.771 1.00 96.25 86 ALA A C 1
ATOM 621 O O . ALA A 1 86 ? -10.054 -4.104 27.364 1.00 96.25 86 ALA A O 1
ATOM 622 N N . ALA A 1 87 ? -9.921 -5.356 25.481 1.00 96.69 87 ALA A N 1
ATOM 623 C CA . ALA A 1 87 ? -10.586 -4.449 24.556 1.00 96.69 87 ALA A CA 1
ATOM 624 C C . ALA A 1 87 ? -11.701 -5.178 23.791 1.00 96.69 87 ALA A C 1
ATOM 626 O O . ALA A 1 87 ? -11.734 -6.413 23.747 1.00 96.69 87 ALA A O 1
ATOM 627 N N . THR A 1 88 ? -12.622 -4.425 23.193 1.00 97.38 88 THR A N 1
ATOM 628 C CA . THR A 1 88 ? -13.706 -4.953 22.350 1.00 97.38 88 THR A CA 1
ATOM 629 C C . THR A 1 88 ? -13.691 -4.305 20.971 1.00 97.38 88 THR A C 1
ATOM 631 O O . THR A 1 88 ? -13.147 -3.218 20.777 1.00 97.38 88 THR A O 1
ATOM 634 N N . PHE A 1 89 ? -14.299 -4.960 19.980 1.00 98.38 89 PHE A N 1
ATOM 635 C CA . PHE A 1 89 ? -14.413 -4.359 18.653 1.00 98.38 89 PHE A CA 1
ATOM 636 C C . PHE A 1 89 ? -15.196 -3.037 18.697 1.00 98.38 89 PHE A C 1
ATOM 638 O O . PHE A 1 89 ? -14.737 -2.037 18.151 1.00 98.38 89 PHE A O 1
ATOM 645 N N . ALA A 1 90 ? -16.350 -3.021 19.368 1.00 97.44 90 ALA A N 1
ATOM 646 C CA . ALA A 1 90 ? -17.245 -1.866 19.385 1.00 97.44 90 ALA A CA 1
ATOM 647 C C . ALA A 1 90 ? -16.641 -0.635 20.083 1.00 97.44 90 ALA A C 1
ATOM 649 O O . ALA A 1 90 ? -16.839 0.485 19.611 1.00 97.44 90 ALA A O 1
ATOM 650 N N . ASP A 1 91 ? -15.901 -0.833 21.178 1.00 96.44 91 ASP A N 1
ATOM 651 C CA . ASP A 1 91 ? -15.390 0.279 21.986 1.00 96.44 91 ASP A CA 1
ATOM 652 C C . ASP A 1 91 ? -13.990 0.737 21.561 1.00 96.44 91 ASP A C 1
ATOM 654 O O . ASP A 1 91 ? -13.680 1.925 21.667 1.00 96.44 91 ASP A O 1
ATOM 658 N N . ASP A 1 92 ? -13.155 -0.178 21.059 1.00 97.44 92 ASP A N 1
ATOM 659 C CA . ASP A 1 92 ? -11.727 0.087 20.854 1.00 97.44 92 ASP A CA 1
ATOM 660 C C . ASP A 1 92 ? -11.291 0.017 19.381 1.00 97.44 92 ASP A C 1
ATOM 662 O O . ASP A 1 92 ? -10.371 0.737 18.986 1.00 97.44 92 ASP A O 1
ATOM 666 N N . ILE A 1 93 ? -11.950 -0.801 18.547 1.00 98.25 93 ILE A N 1
ATOM 667 C CA . ILE A 1 93 ? -11.558 -1.011 17.141 1.00 98.25 93 ILE A CA 1
ATOM 668 C C . ILE A 1 93 ? -12.382 -0.166 16.175 1.00 98.25 93 ILE A C 1
ATOM 670 O O . ILE A 1 93 ? -11.810 0.610 15.414 1.00 98.25 93 ILE A O 1
ATOM 674 N N . LEU A 1 94 ? -13.711 -0.283 16.194 1.00 98.38 94 LEU A N 1
ATOM 675 C CA . LEU A 1 94 ? -14.591 0.459 15.288 1.00 98.38 94 LEU A CA 1
ATOM 676 C C . LEU A 1 94 ? -14.348 1.980 15.353 1.00 98.38 94 LEU A C 1
ATOM 678 O O . LEU A 1 94 ? -14.228 2.595 14.288 1.00 98.38 94 LEU A O 1
ATOM 682 N N . PRO A 1 95 ? -14.123 2.580 16.543 1.00 97.69 95 PRO A N 1
ATOM 683 C CA . PRO A 1 95 ? -13.799 3.996 16.645 1.00 97.69 95 PRO A CA 1
ATOM 684 C C . PRO A 1 95 ? -12.561 4.443 15.875 1.00 97.69 95 PRO A C 1
ATOM 686 O O . PRO A 1 95 ? -12.459 5.626 15.574 1.00 97.69 95 PRO A O 1
ATOM 689 N N . LEU A 1 96 ? -11.618 3.549 15.555 1.00 97.88 96 LEU A N 1
ATOM 690 C CA . LEU A 1 96 ? -10.451 3.873 14.724 1.00 97.88 96 LEU A CA 1
ATOM 691 C C . LEU A 1 96 ? -10.803 4.130 13.261 1.00 97.88 96 LEU A C 1
ATOM 693 O O . LEU A 1 96 ? -10.025 4.780 12.560 1.00 97.88 96 LEU A O 1
ATOM 697 N N . PHE A 1 97 ? -11.952 3.634 12.807 1.00 98.12 97 PHE A N 1
ATOM 698 C CA . PHE A 1 97 ? -12.423 3.794 11.439 1.00 98.12 97 PHE A CA 1
ATOM 699 C C . PHE A 1 97 ? -13.496 4.873 11.316 1.00 98.12 97 PHE A C 1
ATOM 701 O O . PHE A 1 97 ? -13.506 5.591 10.316 1.00 98.12 97 PHE A O 1
ATOM 708 N N . ASP A 1 98 ? -14.377 5.009 12.311 1.00 96.44 98 ASP A N 1
ATOM 709 C CA . ASP A 1 98 ? -15.584 5.839 12.206 1.00 96.44 98 ASP A CA 1
ATOM 710 C C . ASP A 1 98 ? -15.518 7.193 12.934 1.00 96.44 98 ASP A C 1
ATOM 712 O O . ASP A 1 98 ? -16.452 7.990 12.820 1.00 96.44 98 ASP A O 1
ATOM 716 N N . ARG A 1 99 ? -14.416 7.494 13.641 1.00 96.56 99 ARG A N 1
ATOM 717 C CA . ARG A 1 99 ? -14.211 8.793 14.304 1.00 96.56 99 ARG A CA 1
ATOM 718 C C . ARG A 1 99 ? -13.065 9.593 13.682 1.00 96.56 99 ARG A C 1
ATOM 720 O O . ARG A 1 99 ? -12.023 9.023 13.347 1.00 96.56 99 ARG A O 1
ATOM 727 N N . PRO A 1 100 ? -13.204 10.926 13.583 1.00 96.31 100 PRO A N 1
ATOM 728 C CA . PRO A 1 100 ? -12.111 11.792 13.162 1.00 96.31 100 PRO A CA 1
ATOM 729 C C . PRO A 1 100 ? -11.019 11.873 14.237 1.00 96.31 100 PRO A C 1
ATOM 731 O O . PRO A 1 100 ? -11.241 11.562 15.409 1.00 96.31 100 PRO A O 1
ATOM 734 N N . ASN A 1 101 ? -9.843 12.367 13.846 1.00 95.31 101 ASN A N 1
ATOM 735 C CA . ASN A 1 101 ? -8.691 12.634 14.719 1.00 95.31 101 ASN A CA 1
ATOM 736 C C . ASN A 1 101 ? -8.127 11.404 15.455 1.00 95.31 101 ASN A C 1
ATOM 738 O O . ASN A 1 101 ? -7.514 11.537 16.510 1.00 95.31 101 ASN A O 1
ATOM 742 N N . ARG A 1 102 ? -8.344 10.192 14.933 1.00 95.31 102 ARG A N 1
ATOM 743 C CA . ARG A 1 102 ? -7.831 8.955 15.553 1.00 95.31 102 ARG A CA 1
ATOM 744 C C . ARG A 1 102 ? -6.429 8.585 15.110 1.00 95.31 102 ARG A C 1
ATOM 746 O O . ARG A 1 102 ? -5.722 7.935 15.863 1.00 95.31 102 ARG A O 1
ATOM 753 N N . TRP A 1 103 ? -6.048 9.000 13.906 1.00 96.00 103 TRP A N 1
ATOM 754 C CA . TRP A 1 103 ? -4.757 8.676 13.296 1.00 96.00 103 TRP A CA 1
ATOM 755 C C . TRP A 1 103 ? -3.771 9.844 13.342 1.00 96.00 103 TRP A C 1
ATOM 757 O O . TRP A 1 103 ? -2.570 9.628 13.464 1.00 96.00 103 TRP A O 1
ATOM 767 N N . PHE A 1 104 ? -4.279 11.073 13.246 1.00 94.94 104 PHE A N 1
ATOM 768 C CA . PHE A 1 104 ? -3.533 12.319 13.399 1.00 94.94 104 PHE A CA 1
ATOM 769 C C . PHE A 1 104 ? -4.510 13.484 13.611 1.00 94.94 104 PHE A C 1
ATOM 771 O O . PHE A 1 104 ? -5.685 13.389 13.239 1.00 94.94 104 PHE A O 1
ATOM 778 N N . ASP A 1 105 ? -4.027 14.586 14.181 1.00 94.44 105 ASP A N 1
ATOM 779 C CA . ASP A 1 105 ? -4.830 15.788 14.422 1.00 94.44 105 ASP A CA 1
ATOM 780 C C . ASP A 1 105 ? -5.340 16.400 13.109 1.00 94.44 105 ASP A C 1
ATOM 782 O O . ASP A 1 105 ? -4.579 16.664 12.180 1.00 94.44 105 ASP A O 1
ATOM 786 N N . GLY A 1 106 ? -6.648 16.641 13.029 1.00 93.94 106 GLY A N 1
ATOM 787 C CA . GLY A 1 106 ? -7.326 17.105 11.817 1.00 93.94 106 GLY A CA 1
ATOM 788 C C . GLY A 1 106 ? -7.626 15.999 10.799 1.00 93.94 106 GLY A C 1
ATOM 789 O O . GLY A 1 106 ? -8.207 16.287 9.751 1.00 93.94 106 GLY A O 1
ATOM 790 N N . GLY A 1 107 ? -7.255 14.748 11.085 1.00 94.06 107 GLY A N 1
ATOM 791 C CA . GLY A 1 107 ? -7.525 13.606 10.219 1.00 94.06 107 GLY A CA 1
ATOM 792 C C . GLY A 1 107 ? -9.013 13.274 10.129 1.00 94.06 107 GLY A C 1
ATOM 793 O O . GLY A 1 107 ? -9.727 13.268 11.135 1.00 94.06 107 GLY A O 1
ATOM 794 N N . LYS A 1 108 ? -9.474 12.968 8.915 1.00 95.62 108 LYS A N 1
ATOM 795 C CA . LYS A 1 108 ? -10.832 12.471 8.658 1.00 95.62 108 LYS A CA 1
ATOM 796 C C . LYS A 1 108 ? -10.967 11.012 9.089 1.00 95.62 108 LYS A C 1
ATOM 798 O O . LYS A 1 108 ? -10.006 10.246 9.023 1.00 95.62 108 LYS A O 1
ATOM 803 N N . GLU A 1 109 ? -12.173 10.636 9.481 1.00 96.31 109 GLU A N 1
ATOM 804 C CA . GLU A 1 109 ? -12.595 9.251 9.643 1.00 96.31 109 GLU A CA 1
ATOM 805 C C . GLU A 1 109 ? -12.529 8.488 8.311 1.00 96.31 109 GLU A C 1
ATOM 807 O O . GLU A 1 109 ? -12.741 9.048 7.231 1.00 96.31 109 GLU A O 1
ATOM 812 N N . CYS A 1 110 ? -12.240 7.189 8.374 1.00 97.75 110 CYS A N 1
ATOM 813 C CA . CYS A 1 110 ? -12.164 6.324 7.197 1.00 97.75 110 CYS A CA 1
ATOM 814 C C . CYS A 1 110 ? -13.531 6.200 6.510 1.00 97.75 110 CYS A C 1
ATOM 816 O O . CYS A 1 110 ? -13.616 6.129 5.282 1.00 97.75 110 CYS A O 1
ATOM 818 N N . THR A 1 111 ? -14.601 6.236 7.304 1.00 97.31 111 THR A N 1
ATOM 819 C CA . THR A 1 111 ? -15.994 6.158 6.849 1.00 97.31 111 THR A CA 1
ATOM 820 C C . THR A 1 111 ? -16.453 7.373 6.047 1.00 97.31 111 THR A C 1
ATOM 822 O O . THR A 1 111 ? -17.493 7.297 5.406 1.00 97.31 111 THR A O 1
ATOM 825 N N . ASN A 1 112 ? -15.680 8.464 5.989 1.00 96.25 112 ASN A N 1
ATOM 826 C CA . ASN A 1 112 ? -15.964 9.578 5.079 1.00 96.25 112 ASN A CA 1
ATOM 827 C C . ASN A 1 112 ? -15.834 9.163 3.598 1.00 96.25 112 ASN A C 1
ATOM 829 O O . ASN A 1 112 ? -16.474 9.765 2.741 1.00 96.25 112 ASN A O 1
ATOM 833 N N . CYS A 1 113 ? -14.990 8.172 3.296 1.00 96.94 113 CYS A N 1
ATOM 834 C CA . CYS A 1 113 ? -14.773 7.646 1.942 1.00 96.94 113 CYS A CA 1
ATOM 835 C C . CYS A 1 113 ? -15.243 6.190 1.796 1.00 96.94 113 CYS A C 1
ATOM 837 O O . CYS A 1 113 ? -15.694 5.792 0.727 1.00 96.94 113 CYS A O 1
ATOM 839 N N . HIS A 1 114 ? -15.153 5.402 2.871 1.00 97.88 114 HIS A N 1
ATOM 840 C CA . HIS A 1 114 ? -15.507 3.984 2.888 1.00 97.88 114 HIS A CA 1
ATOM 841 C C . HIS A 1 114 ? -16.838 3.757 3.612 1.00 97.88 114 HIS A C 1
ATOM 843 O O . HIS A 1 114 ? -16.875 3.426 4.801 1.00 97.88 114 HIS A O 1
ATOM 849 N N . THR A 1 115 ? -17.930 4.000 2.891 1.00 97.38 115 THR A N 1
ATOM 850 C CA . THR A 1 115 ? -19.298 4.003 3.421 1.00 97.38 115 THR A CA 1
ATOM 851 C C . THR A 1 115 ? -20.031 2.684 3.151 1.00 97.38 115 THR A C 1
ATOM 853 O O . THR A 1 115 ? -19.579 1.844 2.370 1.00 97.38 115 THR A O 1
ATOM 856 N N . SER A 1 116 ? -21.206 2.526 3.763 1.00 96.44 116 SER A N 1
ATOM 857 C CA . SER A 1 116 ? -22.114 1.408 3.495 1.00 96.44 116 SER A CA 1
ATOM 858 C C . SER A 1 116 ? -22.847 1.505 2.148 1.00 96.44 116 SER A C 1
ATOM 860 O O . SER A 1 116 ? -23.383 0.495 1.685 1.00 96.44 116 SER A O 1
ATOM 862 N N . ASP A 1 117 ? -22.850 2.669 1.481 1.00 96.88 117 ASP A N 1
ATOM 863 C CA . ASP A 1 117 ? -23.335 2.784 0.102 1.00 96.88 117 ASP A CA 1
ATOM 864 C C . ASP A 1 117 ? -22.223 2.405 -0.879 1.00 96.88 117 ASP A C 1
ATOM 866 O O . ASP A 1 117 ? -21.401 3.222 -1.292 1.00 96.88 117 ASP A O 1
ATOM 870 N N . LEU A 1 118 ? -22.187 1.125 -1.248 1.00 95.81 118 LEU A N 1
ATOM 871 C CA . LEU A 1 118 ? -21.095 0.552 -2.032 1.00 95.81 118 LEU A CA 1
ATOM 872 C C . LEU A 1 118 ? -20.965 1.116 -3.455 1.00 95.81 118 LEU A C 1
ATOM 874 O O . LEU A 1 118 ? -19.911 0.927 -4.052 1.00 95.81 118 LEU A O 1
ATOM 878 N N . ASN A 1 119 ? -21.988 1.779 -4.007 1.00 95.19 119 ASN A N 1
ATOM 879 C CA . ASN A 1 119 ? -21.872 2.394 -5.337 1.00 95.19 119 ASN A CA 1
ATOM 880 C C . ASN A 1 119 ? -21.013 3.665 -5.308 1.00 95.19 119 ASN A C 1
ATOM 882 O O . ASN A 1 119 ? -20.328 3.953 -6.288 1.00 95.19 119 ASN A O 1
ATOM 886 N N . ASP A 1 120 ? -21.044 4.381 -4.183 1.00 94.81 120 ASP A N 1
ATOM 887 C CA . ASP A 1 120 ? -20.334 5.646 -3.982 1.00 94.81 120 ASP A CA 1
ATOM 888 C C . ASP A 1 120 ? -19.124 5.490 -3.044 1.00 94.81 120 ASP A C 1
ATOM 890 O O . ASP A 1 120 ? -18.316 6.407 -2.900 1.00 94.81 120 ASP A O 1
ATOM 894 N N . SER A 1 121 ? -18.991 4.331 -2.395 1.00 96.50 121 SER A N 1
ATOM 895 C CA . SER A 1 121 ? -17.887 4.023 -1.495 1.00 96.50 121 SER A CA 1
ATOM 896 C C . SER A 1 121 ? -16.598 3.706 -2.252 1.00 96.50 121 SER A C 1
ATOM 898 O O . SER A 1 121 ? -16.570 2.863 -3.156 1.00 96.50 121 SER A O 1
ATOM 900 N N . ASP A 1 122 ? -15.492 4.318 -1.828 1.00 94.94 122 ASP A N 1
ATOM 901 C CA . ASP A 1 122 ? -14.184 4.075 -2.422 1.00 94.94 122 ASP A CA 1
ATOM 902 C C . ASP A 1 122 ? -13.808 2.593 -2.321 1.00 94.94 122 ASP A C 1
ATOM 904 O O . ASP A 1 122 ? -13.768 1.995 -1.242 1.00 94.94 122 ASP A O 1
ATOM 908 N N . SER A 1 123 ? -13.482 2.000 -3.473 1.00 94.88 123 SER A N 1
ATOM 909 C CA . SER A 1 123 ? -13.208 0.563 -3.613 1.00 94.88 123 SER A CA 1
ATOM 910 C C . SER A 1 123 ? -14.347 -0.347 -3.140 1.00 94.88 123 SER A C 1
ATOM 912 O O . SER A 1 123 ? -14.083 -1.507 -2.837 1.00 94.88 123 SER A O 1
ATOM 914 N N . GLU A 1 124 ? -15.592 0.138 -3.084 1.00 97.56 124 GLU A N 1
ATOM 915 C CA . GLU A 1 124 ? -16.763 -0.640 -2.649 1.00 97.56 124 GLU A CA 1
ATOM 916 C C . GLU A 1 124 ? -16.531 -1.295 -1.272 1.00 97.56 124 GLU A C 1
ATOM 918 O O . GLU A 1 124 ? -16.866 -2.463 -1.052 1.00 97.56 124 GLU A O 1
ATOM 923 N N . LEU A 1 125 ? -15.865 -0.562 -0.375 1.00 98.00 125 LEU A N 1
ATOM 924 C CA . LEU A 1 125 ? -15.468 -1.015 0.954 1.00 98.00 125 LEU A CA 1
ATOM 925 C C . LEU A 1 125 ? -16.315 -0.309 2.013 1.00 98.00 125 LEU A C 1
ATOM 927 O O . LEU A 1 125 ? -16.343 0.914 2.064 1.00 98.00 125 LEU A O 1
ATOM 931 N N . ASP A 1 126 ? -16.944 -1.066 2.902 1.00 98.06 126 ASP A N 1
ATOM 932 C CA . ASP A 1 126 ? -17.680 -0.507 4.036 1.00 98.06 126 ASP A CA 1
ATOM 933 C C . ASP A 1 126 ? -16.839 -0.621 5.313 1.00 98.06 126 ASP A C 1
ATOM 935 O O . ASP A 1 126 ? -16.548 -1.726 5.762 1.00 98.06 126 ASP A O 1
ATOM 939 N N . LEU A 1 127 ? -16.446 0.513 5.903 1.00 98.38 127 LEU A N 1
ATOM 940 C CA . LEU A 1 127 ? -15.748 0.559 7.196 1.00 98.38 127 LEU A CA 1
ATOM 941 C C . LEU A 1 127 ? -16.646 1.039 8.351 1.00 98.38 127 LEU A C 1
ATOM 943 O O . LEU A 1 127 ? -16.146 1.326 9.436 1.00 98.38 127 LEU A O 1
ATOM 947 N N . THR A 1 128 ? -17.960 1.146 8.133 1.00 97.94 128 THR A N 1
ATOM 948 C CA . THR A 1 128 ? -18.930 1.637 9.133 1.00 97.94 128 THR A CA 1
ATOM 949 C C . THR A 1 128 ? -19.404 0.560 10.106 1.00 97.94 128 THR A C 1
ATOM 951 O O . THR A 1 128 ? -20.036 0.873 11.114 1.00 97.94 128 THR A O 1
ATOM 954 N N . SER A 1 129 ? -19.130 -0.713 9.813 1.00 97.81 129 SER A N 1
ATOM 955 C CA . SER A 1 129 ? -19.652 -1.853 10.565 1.00 97.81 129 SER A CA 1
ATOM 956 C C . SER A 1 129 ? -18.675 -3.026 10.583 1.00 97.81 129 SER A C 1
ATOM 958 O O . SER A 1 129 ? -17.797 -3.136 9.724 1.00 97.81 129 SER A O 1
ATOM 960 N N . TYR A 1 130 ? -18.853 -3.933 11.547 1.00 98.44 130 TYR A N 1
ATOM 961 C CA . TYR A 1 130 ? -18.107 -5.191 11.603 1.00 98.44 130 TYR A CA 1
ATOM 962 C C . TYR A 1 130 ? -18.269 -5.999 10.309 1.00 98.44 130 TYR A C 1
ATOM 964 O O . TYR A 1 130 ? -17.279 -6.357 9.672 1.00 98.44 130 TYR A O 1
ATOM 972 N N . ASP A 1 131 ? -19.515 -6.227 9.885 1.00 97.56 131 ASP A N 1
ATOM 973 C CA . ASP A 1 131 ? -19.826 -6.991 8.674 1.00 97.56 131 ASP A CA 1
ATOM 974 C C . ASP A 1 131 ? -19.206 -6.359 7.422 1.00 97.56 131 ASP A C 1
ATOM 976 O O . ASP A 1 131 ? -18.686 -7.073 6.559 1.00 97.56 131 ASP A O 1
ATOM 980 N N . GLY A 1 132 ? -19.211 -5.026 7.327 1.00 97.44 132 GLY A N 1
ATOM 981 C CA . GLY A 1 132 ? -18.544 -4.285 6.259 1.00 97.44 132 GLY A CA 1
ATOM 982 C C . GLY A 1 132 ? -17.042 -4.572 6.208 1.00 97.44 132 GLY A C 1
ATOM 983 O O . GLY A 1 132 ? -16.539 -5.053 5.186 1.00 97.44 132 GLY A O 1
ATOM 984 N N . ILE A 1 133 ? -16.354 -4.371 7.339 1.00 98.38 133 ILE A N 1
ATOM 985 C CA . ILE A 1 133 ? -14.903 -4.576 7.482 1.00 98.38 133 ILE A CA 1
ATOM 986 C C . ILE A 1 133 ? -14.523 -6.020 7.142 1.00 98.38 133 ILE A C 1
ATOM 988 O O . ILE A 1 133 ? -13.558 -6.259 6.412 1.00 98.38 133 ILE A O 1
ATOM 992 N N . MET A 1 134 ? -15.291 -6.986 7.650 1.00 97.88 134 MET A N 1
ATOM 993 C CA . MET A 1 134 ? -15.015 -8.408 7.462 1.00 97.88 134 MET A CA 1
ATOM 994 C C . MET A 1 134 ? -15.324 -8.900 6.047 1.00 97.88 134 MET A C 1
ATOM 996 O O . MET A 1 134 ? -14.657 -9.820 5.573 1.00 97.88 134 MET A O 1
ATOM 1000 N N . THR A 1 135 ? -16.285 -8.288 5.347 1.00 96.31 135 THR A N 1
ATOM 1001 C CA . THR A 1 135 ? -16.561 -8.632 3.943 1.00 96.31 135 THR A CA 1
ATOM 1002 C C . THR A 1 135 ? -15.490 -8.073 3.001 1.00 96.31 135 THR A C 1
ATOM 1004 O O . THR A 1 135 ? -15.120 -8.733 2.030 1.00 96.31 135 THR A O 1
ATOM 1007 N N . GLY A 1 136 ? -14.960 -6.881 3.291 1.00 97.00 136 GLY A N 1
ATOM 1008 C CA . GLY A 1 136 ? -13.898 -6.253 2.506 1.00 97.00 136 GLY A CA 1
ATOM 1009 C C . GLY A 1 136 ? -14.389 -5.475 1.280 1.00 97.00 136 GLY A C 1
ATOM 1010 O O . GLY A 1 136 ? -15.505 -4.958 1.263 1.00 97.00 136 GLY A O 1
ATOM 1011 N N . SER A 1 137 ? -13.519 -5.329 0.279 1.00 97.12 137 SER A N 1
ATOM 1012 C CA . SER A 1 137 ? -13.663 -4.384 -0.840 1.00 97.12 137 SER A CA 1
ATOM 1013 C C . SER A 1 137 ? -14.091 -5.055 -2.154 1.00 97.12 137 SER A C 1
ATOM 1015 O O . SER A 1 137 ? -14.117 -6.277 -2.253 1.00 97.12 137 SER A O 1
ATOM 1017 N N . TYR A 1 138 ? -14.374 -4.267 -3.195 1.00 96.62 138 TYR A N 1
ATOM 1018 C CA . TYR A 1 138 ? -14.670 -4.708 -4.574 1.00 96.62 138 TYR A CA 1
ATOM 1019 C C . TYR A 1 138 ? -15.829 -5.713 -4.700 1.00 96.62 138 TYR A C 1
ATOM 1021 O O . TYR A 1 138 ? -15.816 -6.604 -5.550 1.00 96.62 138 TYR A O 1
ATOM 1029 N N . ARG A 1 139 ? -16.824 -5.611 -3.817 1.00 93.31 139 ARG A N 1
ATOM 1030 C CA . ARG A 1 139 ? -17.917 -6.585 -3.682 1.00 93.31 139 ARG A CA 1
ATOM 1031 C C . ARG A 1 139 ? -18.913 -6.585 -4.847 1.00 93.31 139 ARG A C 1
ATOM 1033 O O . ARG A 1 139 ? -19.573 -7.596 -5.072 1.00 93.31 139 ARG A O 1
ATOM 1040 N N . LEU A 1 140 ? -19.067 -5.459 -5.535 1.00 94.12 140 LEU A N 1
ATOM 1041 C CA . LEU A 1 140 ? -19.938 -5.279 -6.694 1.00 94.12 140 LEU A CA 1
ATOM 1042 C C . LEU A 1 140 ? -19.176 -5.556 -7.993 1.00 94.12 140 LEU A C 1
ATOM 1044 O O . LEU A 1 140 ? -19.654 -6.326 -8.826 1.00 94.12 140 LEU A O 1
ATOM 1048 N N . SER A 1 141 ? -17.993 -4.959 -8.160 1.00 94.25 141 SER A N 1
ATOM 1049 C CA . SER A 1 141 ? -17.185 -5.089 -9.380 1.00 94.25 141 SER A CA 1
ATOM 1050 C C . SER A 1 141 ? -16.485 -6.439 -9.506 1.00 94.25 141 SER A C 1
ATOM 1052 O O . SER A 1 141 ? -16.262 -6.898 -10.627 1.00 94.25 141 SER A O 1
ATOM 1054 N N . ASN A 1 142 ? -16.160 -7.098 -8.389 1.00 92.62 142 ASN A N 1
ATOM 1055 C CA . ASN A 1 142 ? -15.509 -8.406 -8.386 1.00 92.62 142 ASN A CA 1
ATOM 1056 C C . ASN A 1 142 ? -16.019 -9.332 -7.257 1.00 92.62 142 ASN A C 1
ATOM 1058 O O . ASN A 1 142 ? -15.286 -9.602 -6.302 1.00 92.62 142 ASN A O 1
ATOM 1062 N N . PRO A 1 143 ? -17.261 -9.851 -7.344 1.00 91.81 143 PRO A N 1
ATOM 1063 C CA . PRO A 1 143 ? -17.834 -10.716 -6.310 1.00 91.81 143 PRO A CA 1
ATOM 1064 C C . PRO A 1 143 ? -17.000 -11.993 -6.055 1.00 91.81 143 PRO A C 1
ATOM 1066 O O . PRO A 1 143 ? -16.530 -12.608 -7.014 1.00 91.81 143 PRO A O 1
ATOM 1069 N N . PRO A 1 144 ? -16.852 -12.458 -4.794 1.00 90.19 144 PRO A N 1
ATOM 1070 C CA . PRO A 1 144 ? -17.500 -11.956 -3.575 1.00 90.19 144 PRO A CA 1
ATOM 1071 C C . PRO A 1 144 ? -16.846 -10.700 -2.965 1.00 90.19 144 PRO A C 1
ATOM 1073 O O . PRO A 1 144 ? -17.315 -10.221 -1.937 1.00 90.19 144 PRO A O 1
ATOM 1076 N N . GLY A 1 145 ? -15.792 -10.171 -3.583 1.00 92.69 145 GLY A N 1
ATOM 1077 C CA . GLY A 1 145 ? -14.951 -9.096 -3.066 1.00 92.69 145 GLY A CA 1
ATOM 1078 C C . GLY A 1 145 ? -13.551 -9.583 -2.687 1.00 92.69 145 GLY A C 1
ATOM 1079 O O . GLY A 1 145 ? -13.177 -10.735 -2.920 1.00 92.69 145 GLY A O 1
ATOM 1080 N N . ALA A 1 146 ? -12.766 -8.688 -2.095 1.00 95.12 146 ALA A N 1
ATOM 1081 C CA . ALA A 1 146 ? -11.425 -8.942 -1.590 1.00 95.12 146 ALA A CA 1
ATOM 1082 C C . ALA A 1 146 ? -11.354 -8.618 -0.094 1.00 95.12 146 ALA A C 1
ATOM 1084 O O . ALA A 1 146 ? -11.623 -7.493 0.328 1.00 95.12 146 ALA A O 1
ATOM 1085 N N . ALA A 1 147 ? -10.955 -9.605 0.707 1.00 97.00 147 ALA A N 1
ATOM 1086 C CA . ALA A 1 147 ? -10.796 -9.429 2.143 1.00 97.00 147 ALA A CA 1
ATOM 1087 C C . ALA A 1 147 ? -9.683 -8.418 2.461 1.00 97.00 147 ALA A C 1
ATOM 1089 O O . ALA A 1 147 ? -8.608 -8.447 1.859 1.00 97.00 147 ALA A O 1
ATOM 1090 N N . ILE A 1 148 ? -9.924 -7.558 3.452 1.00 97.81 148 ILE A N 1
ATOM 1091 C CA . ILE A 1 148 ? -8.915 -6.626 3.985 1.00 97.81 148 ILE A CA 1
ATOM 1092 C C . ILE A 1 148 ? -8.343 -7.083 5.336 1.00 97.81 148 ILE A C 1
ATOM 1094 O O . ILE A 1 148 ? -7.250 -6.657 5.715 1.00 97.81 148 ILE A O 1
ATOM 1098 N N . ILE A 1 149 ? -9.052 -7.987 6.018 1.00 98.25 149 ILE A N 1
ATOM 1099 C CA . ILE A 1 149 ? -8.659 -8.661 7.255 1.00 98.25 149 ILE A CA 1
ATOM 1100 C C . ILE A 1 149 ? -8.553 -10.161 6.988 1.00 98.25 149 ILE A C 1
ATOM 1102 O O . ILE A 1 149 ? -9.424 -10.751 6.352 1.00 98.25 149 ILE A O 1
ATOM 1106 N N . ILE A 1 150 ? -7.506 -10.783 7.522 1.00 98.00 150 ILE A N 1
ATOM 1107 C CA . ILE A 1 150 ? -7.361 -12.235 7.606 1.00 98.00 150 ILE A CA 1
ATOM 1108 C C . ILE A 1 150 ? -7.379 -12.594 9.099 1.00 98.00 150 ILE A C 1
ATOM 1110 O O . ILE A 1 150 ? -6.366 -12.403 9.777 1.00 98.00 150 ILE A O 1
ATOM 1114 N N . PRO A 1 151 ? -8.514 -13.072 9.647 1.00 98.25 151 PRO A N 1
ATOM 1115 C CA . PRO A 1 151 ? -8.610 -13.444 11.056 1.00 98.25 151 PRO A CA 1
ATOM 1116 C C . PRO A 1 151 ? -7.514 -14.429 11.468 1.00 98.25 151 PRO A C 1
ATOM 1118 O O . PRO A 1 151 ? -7.255 -15.414 10.780 1.00 98.25 151 PRO A O 1
ATOM 1121 N N . GLY A 1 152 ? -6.863 -14.153 12.595 1.00 98.12 152 GLY A N 1
ATOM 1122 C CA . GLY A 1 152 ? -5.728 -14.925 13.100 1.00 98.12 152 GLY A CA 1
ATOM 1123 C C . GLY A 1 152 ? -4.390 -14.628 12.414 1.00 98.12 152 GLY A C 1
ATOM 1124 O O . GLY A 1 152 ? -3.382 -15.207 12.813 1.00 98.12 152 GLY A O 1
ATOM 1125 N N . ASN A 1 153 ? -4.348 -13.749 11.405 1.00 97.69 153 ASN A N 1
ATOM 1126 C CA . ASN A 1 153 ? -3.121 -13.418 10.682 1.00 97.69 153 ASN A CA 1
ATOM 1127 C C . ASN A 1 153 ? -3.072 -11.936 10.267 1.00 97.69 153 ASN A C 1
ATOM 1129 O O . ASN A 1 153 ? -3.316 -11.554 9.116 1.00 97.69 153 ASN A O 1
ATOM 1133 N N . TRP A 1 154 ? -2.713 -11.075 11.223 1.00 97.50 154 TRP A N 1
ATOM 1134 C CA . TRP A 1 154 ? -2.551 -9.644 10.964 1.00 97.50 154 TRP A CA 1
ATOM 1135 C C . TRP A 1 154 ? -1.435 -9.331 9.963 1.00 97.50 154 TRP A C 1
ATOM 1137 O O . TRP A 1 154 ? -1.545 -8.382 9.190 1.00 97.50 154 TRP A O 1
ATOM 1147 N N . GLN A 1 155 ? -0.368 -10.133 9.953 1.00 93.69 155 GLN A N 1
ATOM 1148 C CA . GLN A 1 155 ? 0.790 -9.884 9.094 1.00 93.69 155 GLN A CA 1
ATOM 1149 C C . GLN A 1 155 ? 0.427 -9.943 7.608 1.00 93.69 155 GLN A C 1
ATOM 1151 O O . GLN A 1 155 ? 0.856 -9.073 6.845 1.00 93.69 155 GLN A O 1
ATOM 1156 N N . ASP A 1 156 ? -0.432 -10.892 7.231 1.00 93.38 156 ASP A N 1
ATOM 1157 C CA . ASP A 1 156 ? -0.868 -11.070 5.845 1.00 93.38 156 ASP A CA 1
ATOM 1158 C C . ASP A 1 156 ? -2.102 -10.224 5.483 1.00 93.38 156 ASP A C 1
ATOM 1160 O O . ASP A 1 156 ? -2.425 -10.066 4.301 1.00 93.38 156 ASP A O 1
ATOM 1164 N N . SER A 1 157 ? -2.765 -9.616 6.474 1.00 96.88 157 SER A N 1
ATOM 1165 C CA . SER A 1 157 ? -3.950 -8.776 6.268 1.00 96.88 157 SER A CA 1
ATOM 1166 C C . SER A 1 157 ? -3.625 -7.533 5.416 1.00 96.88 157 SER A C 1
ATOM 1168 O O . SER A 1 157 ? -2.788 -6.716 5.817 1.00 96.88 157 SER A O 1
ATOM 1170 N N . PRO A 1 158 ? -4.291 -7.317 4.262 1.00 95.56 158 PRO A N 1
ATOM 1171 C CA . PRO A 1 158 ? -4.027 -6.159 3.401 1.00 95.56 158 PRO A CA 1
ATOM 1172 C C . PRO A 1 158 ? -4.206 -4.797 4.084 1.00 95.56 158 PRO A C 1
ATOM 1174 O O . PRO A 1 158 ? -3.482 -3.850 3.759 1.00 95.56 158 PRO A O 1
ATOM 1177 N N . LEU A 1 159 ? -5.121 -4.692 5.056 1.00 97.38 159 LEU A N 1
ATOM 1178 C CA . LEU A 1 159 ? -5.326 -3.462 5.822 1.00 97.38 159 LEU A CA 1
ATOM 1179 C C . LEU A 1 159 ? -4.046 -3.010 6.537 1.00 97.38 159 LEU A C 1
ATOM 1181 O O . LEU A 1 159 ? -3.734 -1.821 6.526 1.00 97.38 159 LEU A O 1
ATOM 1185 N N . ARG A 1 160 ? -3.258 -3.943 7.087 1.00 96.69 160 ARG A N 1
ATOM 1186 C CA . ARG A 1 160 ? -1.996 -3.630 7.773 1.00 96.69 160 ARG A CA 1
ATOM 1187 C C . ARG A 1 160 ? -1.069 -2.820 6.881 1.00 96.69 160 ARG A C 1
ATOM 1189 O O . ARG A 1 160 ? -0.528 -1.796 7.289 1.00 96.69 160 ARG A O 1
ATOM 1196 N N . ARG A 1 161 ? -0.924 -3.259 5.631 1.00 93.00 161 ARG A N 1
ATOM 1197 C CA . ARG A 1 161 ? -0.059 -2.596 4.654 1.00 93.00 161 ARG A CA 1
ATOM 1198 C C . ARG A 1 161 ? -0.592 -1.207 4.324 1.00 93.00 161 ARG A C 1
ATOM 1200 O O . ARG A 1 161 ? 0.181 -0.261 4.316 1.00 93.00 161 ARG A O 1
ATOM 1207 N N . ARG A 1 162 ? -1.909 -1.045 4.159 1.00 95.19 162 ARG A N 1
ATOM 1208 C CA . ARG A 1 162 ? -2.516 0.282 3.954 1.00 95.19 162 ARG A CA 1
ATOM 1209 C C . ARG A 1 162 ? -2.255 1.245 5.111 1.00 95.19 162 ARG A C 1
ATOM 1211 O O . ARG A 1 162 ? -2.056 2.421 4.845 1.00 95.19 162 ARG A O 1
ATOM 1218 N N . LEU A 1 163 ? -2.218 0.775 6.355 1.00 96.69 163 LEU A N 1
ATOM 1219 C CA . LEU A 1 163 ? -2.019 1.635 7.527 1.00 96.69 163 LEU A CA 1
ATOM 1220 C C . LEU A 1 163 ? -0.544 1.959 7.811 1.00 96.69 163 LEU A C 1
ATOM 1222 O O . LEU A 1 163 ? -0.231 3.069 8.237 1.00 96.69 163 LEU A O 1
ATOM 1226 N N . MET A 1 164 ? 0.370 1.018 7.562 1.00 94.00 164 MET A N 1
ATOM 1227 C CA . MET A 1 164 ? 1.782 1.163 7.948 1.00 94.00 164 MET A CA 1
ATOM 1228 C C . MET A 1 164 ? 2.678 1.713 6.839 1.00 94.00 164 MET A C 1
ATOM 1230 O O . MET A 1 164 ? 3.721 2.309 7.108 1.00 94.00 164 MET A O 1
ATOM 1234 N N . PHE A 1 165 ? 2.347 1.442 5.577 1.00 92.44 165 PHE A N 1
ATOM 1235 C CA . PHE A 1 165 ? 3.305 1.566 4.486 1.00 92.44 165 PHE A CA 1
ATOM 1236 C C . PHE A 1 165 ? 3.098 2.837 3.674 1.00 92.44 165 PHE A C 1
ATOM 1238 O O . PHE A 1 165 ? 2.156 2.935 2.896 1.00 92.44 165 PHE A O 1
ATOM 1245 N N . ASN A 1 166 ? 4.039 3.781 3.807 1.00 92.88 166 ASN A N 1
ATOM 1246 C CA . ASN A 1 166 ? 4.147 4.928 2.903 1.00 92.88 166 ASN A CA 1
ATOM 1247 C C . ASN A 1 166 ? 4.255 4.468 1.447 1.00 92.88 166 ASN A C 1
ATOM 1249 O O . ASN A 1 166 ? 4.969 3.503 1.138 1.00 92.88 166 ASN A O 1
ATOM 1253 N N . ARG A 1 167 ? 3.605 5.212 0.554 1.00 93.75 167 ARG A N 1
ATOM 1254 C CA . ARG A 1 167 ? 3.831 5.062 -0.878 1.00 93.75 167 ARG A CA 1
ATOM 1255 C C . ARG A 1 167 ? 5.268 5.456 -1.201 1.00 93.75 167 ARG A C 1
ATOM 1257 O O . ARG A 1 167 ? 5.834 6.360 -0.593 1.00 93.75 167 ARG A O 1
ATOM 1264 N N . MET A 1 168 ? 5.858 4.755 -2.153 1.00 93.69 168 MET A N 1
ATOM 1265 C CA . MET A 1 168 ? 7.191 5.015 -2.662 1.00 93.69 168 MET A CA 1
ATOM 1266 C C . MET A 1 168 ? 7.124 5.628 -4.065 1.00 93.69 168 MET A C 1
ATOM 1268 O O . MET A 1 168 ? 6.237 5.267 -4.841 1.00 93.69 168 MET A O 1
ATOM 1272 N N . PRO A 1 169 ? 8.082 6.500 -4.417 1.00 92.38 169 PRO A N 1
ATOM 1273 C CA . PRO A 1 169 ? 9.139 7.040 -3.550 1.00 92.38 169 PRO A CA 1
ATOM 1274 C C . PRO A 1 169 ? 8.622 8.026 -2.486 1.00 92.38 169 PRO A C 1
ATOM 1276 O O . PRO A 1 169 ? 7.614 8.693 -2.692 1.00 92.38 169 PRO A O 1
ATOM 1279 N N . ILE A 1 170 ? 9.341 8.153 -1.363 1.00 88.81 170 ILE A N 1
ATOM 1280 C CA . ILE A 1 170 ? 8.996 9.103 -0.287 1.00 88.81 170 ILE A CA 1
ATOM 1281 C C . ILE A 1 170 ? 8.852 10.529 -0.838 1.00 88.81 170 ILE A C 1
ATOM 1283 O O . ILE A 1 170 ? 9.700 11.006 -1.608 1.00 88.81 170 ILE A O 1
ATOM 1287 N N . GLY A 1 171 ? 7.803 11.221 -0.393 1.00 86.62 171 GLY A N 1
ATOM 1288 C CA . GLY A 1 171 ? 7.395 12.536 -0.873 1.00 86.62 171 GLY A CA 1
ATOM 1289 C C . GLY A 1 171 ? 6.460 12.505 -2.083 1.00 86.62 171 GLY A C 1
ATOM 1290 O O . GLY A 1 171 ? 6.019 13.572 -2.509 1.00 86.62 171 GLY A O 1
ATOM 1291 N N . ILE A 1 172 ? 6.146 11.332 -2.648 1.00 90.19 172 ILE A N 1
ATOM 1292 C CA . ILE A 1 172 ? 5.132 11.238 -3.701 1.00 90.19 172 ILE A CA 1
ATOM 1293 C C . ILE A 1 172 ? 3.775 11.653 -3.133 1.00 90.19 172 ILE A C 1
ATOM 1295 O O . ILE A 1 172 ? 3.337 11.173 -2.088 1.00 90.19 172 ILE A O 1
ATOM 1299 N N . THR A 1 173 ? 3.122 12.591 -3.806 1.00 86.69 173 THR A N 1
ATOM 1300 C CA . THR A 1 173 ? 1.828 13.099 -3.369 1.00 86.69 173 THR A CA 1
ATOM 1301 C C . THR A 1 173 ? 0.706 12.185 -3.846 1.00 86.69 173 THR A C 1
ATOM 1303 O O . THR A 1 173 ? 0.846 11.400 -4.786 1.00 86.69 173 THR A O 1
ATOM 1306 N N . GLN A 1 174 ? -0.426 12.256 -3.154 1.00 82.81 174 GLN A N 1
ATOM 1307 C CA . GLN A 1 174 ? -1.532 11.322 -3.351 1.00 82.81 174 GLN A CA 1
ATOM 1308 C C . GLN A 1 174 ? -2.308 11.560 -4.658 1.00 82.81 174 GLN A C 1
ATOM 1310 O O . GLN A 1 174 ? -3.039 10.671 -5.086 1.00 82.81 174 GLN A O 1
ATOM 1315 N N . ASP A 1 175 ? -2.135 12.728 -5.283 1.00 83.00 175 ASP A N 1
ATOM 1316 C CA . ASP A 1 175 ? -2.688 13.118 -6.585 1.00 83.00 175 ASP A CA 1
ATOM 1317 C C . ASP A 1 175 ? -1.891 12.570 -7.778 1.00 83.00 175 ASP A C 1
ATOM 1319 O O . ASP A 1 175 ? -2.400 12.564 -8.898 1.00 83.00 175 ASP A O 1
ATOM 1323 N N . VAL A 1 176 ? -0.667 12.073 -7.559 1.00 86.88 176 VAL A N 1
ATOM 1324 C CA . VAL A 1 176 ? 0.079 11.375 -8.611 1.00 86.88 176 VAL A CA 1
ATOM 1325 C C . VAL A 1 176 ? -0.620 10.057 -8.920 1.00 86.88 176 VAL A C 1
ATOM 1327 O O . VAL A 1 176 ? -0.887 9.270 -8.003 1.00 86.88 176 VAL A O 1
ATOM 1330 N N . ASP A 1 177 ? -0.859 9.798 -10.210 1.00 90.38 177 ASP A N 1
ATOM 1331 C CA . ASP A 1 177 ? -1.493 8.572 -10.701 1.00 90.38 177 ASP A CA 1
ATOM 1332 C C . ASP A 1 177 ? -0.894 7.343 -10.011 1.00 90.38 177 ASP A C 1
ATOM 1334 O O . ASP A 1 177 ? 0.326 7.224 -9.853 1.00 90.38 177 ASP A O 1
ATOM 1338 N N . ARG A 1 178 ? -1.763 6.435 -9.563 1.00 90.94 178 ARG A N 1
ATOM 1339 C CA . ARG A 1 178 ? -1.392 5.197 -8.875 1.00 90.94 178 ARG A CA 1
ATOM 1340 C C . ARG A 1 178 ? -0.362 4.385 -9.661 1.00 90.94 178 ARG A C 1
ATOM 1342 O O . ARG A 1 178 ? 0.509 3.773 -9.049 1.00 90.94 178 ARG A O 1
ATOM 1349 N N . ASP A 1 179 ? -0.453 4.393 -10.985 1.00 92.75 179 ASP A N 1
ATOM 1350 C CA . ASP A 1 179 ? 0.423 3.648 -11.887 1.00 92.75 179 ASP A CA 1
ATOM 1351 C C . ASP A 1 179 ? 1.673 4.451 -12.304 1.00 92.75 179 ASP A C 1
ATOM 1353 O O . ASP A 1 179 ? 2.508 3.981 -13.082 1.00 92.75 179 ASP A O 1
ATOM 1357 N N . GLY A 1 180 ? 1.877 5.610 -11.675 1.00 92.88 180 GLY A N 1
ATOM 1358 C CA . GLY A 1 180 ? 3.057 6.449 -11.822 1.00 92.88 180 GLY A CA 1
ATOM 1359 C C . GLY A 1 180 ? 2.985 7.380 -13.033 1.00 92.88 180 GLY A C 1
ATOM 1360 O O . GLY A 1 180 ? 1.971 7.438 -13.724 1.00 92.88 180 GLY A O 1
ATOM 1361 N N . PRO A 1 181 ? 4.059 8.139 -13.293 1.00 94.50 181 PRO A N 1
ATOM 1362 C CA . PRO A 1 181 ? 4.122 9.039 -14.439 1.00 94.50 181 PRO A CA 1
ATOM 1363 C C . PRO A 1 181 ? 4.197 8.269 -15.764 1.00 94.50 181 PRO A C 1
ATOM 1365 O O . PRO A 1 181 ? 4.660 7.125 -15.819 1.00 94.50 181 PRO A O 1
ATOM 1368 N N . GLU A 1 182 ? 3.823 8.942 -16.849 1.00 95.88 182 GLU A N 1
ATOM 1369 C CA . GLU A 1 182 ? 4.150 8.498 -18.202 1.00 95.88 182 GLU A CA 1
ATOM 1370 C C . GLU A 1 182 ? 5.660 8.608 -18.443 1.00 95.88 182 GLU A C 1
ATOM 1372 O O . GLU A 1 182 ? 6.279 9.645 -18.192 1.00 95.88 182 GLU A O 1
ATOM 1377 N N . VAL A 1 183 ? 6.264 7.539 -18.956 1.00 96.06 183 VAL A N 1
ATOM 1378 C CA . VAL A 1 183 ? 7.693 7.463 -19.259 1.00 96.06 183 VAL A CA 1
ATOM 1379 C C . VAL A 1 183 ? 7.912 6.905 -20.658 1.00 96.06 183 VAL A C 1
ATOM 1381 O O . VAL A 1 183 ? 7.198 6.010 -21.112 1.00 96.06 183 VAL A O 1
ATOM 1384 N N . ARG A 1 184 ? 8.925 7.431 -21.351 1.00 96.81 184 ARG A N 1
ATOM 1385 C CA . ARG A 1 184 ? 9.372 6.886 -22.635 1.00 96.81 184 ARG A CA 1
ATOM 1386 C C . ARG A 1 184 ? 10.264 5.670 -22.386 1.00 96.81 184 ARG A C 1
ATOM 1388 O O . ARG A 1 184 ? 11.217 5.764 -21.616 1.00 96.81 184 ARG A O 1
ATOM 1395 N N . ALA A 1 185 ? 9.985 4.572 -23.078 1.00 96.25 185 ALA A N 1
ATOM 1396 C CA . ALA A 1 185 ? 10.729 3.322 -23.000 1.00 96.25 185 ALA A CA 1
ATOM 1397 C C . ALA A 1 185 ? 10.963 2.782 -24.415 1.00 96.25 185 ALA A C 1
ATOM 1399 O O . ALA A 1 185 ? 10.018 2.441 -25.126 1.00 96.25 185 ALA A O 1
ATOM 1400 N N . GLY A 1 186 ? 12.221 2.772 -24.863 1.00 93.00 186 GLY A N 1
ATOM 1401 C CA . GLY A 1 186 ? 12.539 2.562 -26.277 1.00 93.00 186 GLY A CA 1
ATOM 1402 C C . GLY A 1 186 ? 11.792 3.561 -27.173 1.00 93.00 186 GLY A C 1
ATOM 1403 O O . GLY A 1 186 ? 11.941 4.783 -27.033 1.00 93.00 186 GLY A O 1
ATOM 1404 N N . ASP A 1 187 ? 10.960 3.031 -28.070 1.00 95.12 187 ASP A N 1
ATOM 1405 C CA . ASP A 1 187 ? 10.134 3.817 -28.994 1.00 95.12 187 ASP A CA 1
ATOM 1406 C C . ASP A 1 187 ? 8.701 4.074 -28.506 1.00 95.12 187 ASP A C 1
ATOM 1408 O O . ASP A 1 187 ? 8.001 4.894 -29.103 1.00 95.12 187 ASP A O 1
ATOM 1412 N N . GLY A 1 188 ? 8.287 3.429 -27.413 1.00 97.38 188 GLY A N 1
ATOM 1413 C CA . GLY A 1 188 ? 6.953 3.560 -26.832 1.00 97.38 188 GLY A CA 1
ATOM 1414 C C . GLY A 1 188 ? 6.907 4.459 -25.595 1.00 97.38 188 GLY A C 1
ATOM 1415 O O . GLY A 1 188 ? 7.931 4.888 -25.058 1.00 97.38 188 GLY A O 1
ATOM 1416 N N . THR A 1 189 ? 5.690 4.700 -25.112 1.00 98.12 189 THR A N 1
ATOM 1417 C CA . THR A 1 189 ? 5.411 5.370 -23.833 1.00 98.12 189 THR A CA 1
ATOM 1418 C C . THR A 1 189 ? 4.514 4.469 -22.994 1.00 98.12 189 THR A C 1
ATOM 1420 O O . THR A 1 189 ? 3.575 3.885 -23.531 1.00 98.12 189 THR A O 1
ATOM 1423 N N . ALA A 1 190 ? 4.780 4.360 -21.694 1.00 97.56 190 ALA A N 1
ATOM 1424 C CA . ALA A 1 190 ? 3.981 3.587 -20.742 1.00 97.56 190 ALA A CA 1
ATOM 1425 C C . ALA A 1 190 ? 3.929 4.290 -19.378 1.00 97.56 190 ALA A C 1
ATOM 1427 O O . ALA A 1 190 ? 4.754 5.156 -19.095 1.00 97.56 190 ALA A O 1
ATOM 1428 N N . LEU A 1 191 ? 2.989 3.902 -18.514 1.00 97.25 191 LEU A N 1
ATOM 1429 C CA . LEU A 1 191 ? 3.027 4.293 -17.101 1.00 97.25 191 LEU A CA 1
ATOM 1430 C C . LEU A 1 191 ? 4.147 3.529 -16.386 1.00 97.25 191 LEU A C 1
ATOM 1432 O O . LEU A 1 191 ? 4.299 2.321 -16.592 1.00 97.25 191 LEU A O 1
ATOM 1436 N N . ALA A 1 192 ? 4.917 4.215 -15.539 1.00 96.75 192 ALA A N 1
ATOM 1437 C CA . ALA A 1 192 ? 6.123 3.671 -14.909 1.00 96.75 192 ALA A CA 1
ATOM 1438 C C . ALA A 1 192 ? 5.887 2.339 -14.168 1.00 96.75 192 ALA A C 1
ATOM 1440 O O . ALA A 1 192 ? 6.657 1.394 -14.333 1.00 96.75 192 ALA A O 1
ATOM 1441 N N . VAL A 1 193 ? 4.799 2.221 -13.398 1.00 97.31 193 VAL A N 1
ATOM 1442 C CA . VAL A 1 193 ? 4.453 0.987 -12.665 1.00 97.31 193 VAL A CA 1
ATOM 1443 C C . VAL A 1 193 ? 4.098 -0.148 -13.625 1.00 97.31 193 VAL A C 1
ATOM 1445 O O . VAL A 1 193 ? 4.485 -1.291 -13.390 1.00 97.31 193 VAL A O 1
ATOM 1448 N N . SER A 1 194 ? 3.381 0.153 -14.710 1.00 97.00 194 SER A N 1
ATOM 1449 C CA . SER A 1 194 ? 3.009 -0.845 -15.721 1.00 97.00 194 SER A CA 1
ATOM 1450 C C . SER A 1 194 ? 4.233 -1.361 -16.474 1.00 97.00 194 SER A C 1
ATOM 1452 O O . SER A 1 194 ? 4.338 -2.557 -16.733 1.00 97.00 194 SER A O 1
ATOM 1454 N N . LEU A 1 195 ? 5.191 -0.478 -16.764 1.00 98.19 195 LEU A N 1
ATOM 1455 C CA . LEU A 1 195 ? 6.451 -0.836 -17.408 1.00 98.19 195 LEU A CA 1
ATOM 1456 C C . LEU A 1 195 ? 7.316 -1.745 -16.520 1.00 98.19 195 LEU A C 1
ATOM 1458 O O . LEU A 1 195 ? 7.803 -2.769 -16.994 1.00 98.19 195 LEU A O 1
ATOM 1462 N N . ILE A 1 196 ? 7.448 -1.418 -15.227 1.00 98.25 196 ILE A N 1
ATOM 1463 C CA . ILE A 1 196 ? 8.112 -2.294 -14.243 1.00 98.25 196 ILE A CA 1
ATOM 1464 C C . ILE A 1 196 ? 7.388 -3.639 -14.164 1.00 98.25 196 ILE A C 1
ATOM 1466 O O . ILE A 1 196 ? 8.033 -4.683 -14.175 1.00 98.25 196 ILE A O 1
ATOM 1470 N N . GLY A 1 197 ? 6.055 -3.632 -14.137 1.00 98.12 197 GLY A N 1
ATOM 1471 C CA . GLY A 1 197 ? 5.263 -4.856 -14.101 1.00 98.12 197 GLY A CA 1
ATOM 1472 C C . GLY A 1 197 ? 5.469 -5.758 -15.316 1.00 98.12 197 GLY A C 1
ATOM 1473 O O . GLY A 1 197 ? 5.577 -6.971 -15.153 1.00 98.12 197 GLY A O 1
ATOM 1474 N N . ALA A 1 198 ? 5.575 -5.180 -16.515 1.00 98.25 198 ALA A N 1
ATOM 1475 C CA . ALA A 1 198 ? 5.883 -5.923 -17.733 1.00 98.25 198 ALA A CA 1
ATOM 1476 C C . ALA A 1 198 ? 7.254 -6.612 -17.638 1.00 98.25 198 ALA A C 1
ATOM 1478 O O . ALA A 1 198 ? 7.348 -7.815 -17.869 1.00 98.25 198 ALA A O 1
ATOM 1479 N N . TRP A 1 199 ? 8.283 -5.886 -17.196 1.00 98.50 199 TRP A N 1
ATOM 1480 C CA . TRP A 1 199 ? 9.617 -6.446 -16.964 1.00 98.50 199 TRP A CA 1
ATOM 1481 C C . TRP A 1 199 ? 9.623 -7.566 -15.913 1.00 98.50 199 TRP A C 1
ATOM 1483 O O . TRP A 1 199 ? 10.217 -8.621 -16.131 1.00 98.50 199 TRP A O 1
ATOM 1493 N N . VAL A 1 200 ? 8.937 -7.372 -14.781 1.00 98.44 200 VAL A N 1
ATOM 1494 C CA . VAL A 1 200 ? 8.850 -8.398 -13.731 1.00 98.44 200 VAL A CA 1
ATOM 1495 C C . VAL A 1 200 ? 8.146 -9.648 -14.249 1.00 98.44 200 VAL A C 1
ATOM 1497 O O . VAL A 1 200 ? 8.635 -10.754 -14.023 1.00 98.44 200 VAL A O 1
ATOM 1500 N N . ASN A 1 201 ? 7.025 -9.494 -14.956 1.00 98.44 201 ASN A N 1
ATOM 1501 C CA . ASN A 1 201 ? 6.275 -10.618 -15.519 1.00 98.44 201 ASN A CA 1
ATOM 1502 C C . ASN A 1 201 ? 7.060 -11.374 -16.603 1.00 98.44 201 ASN A C 1
ATOM 1504 O O . ASN A 1 201 ? 6.864 -12.577 -16.745 1.00 98.44 201 ASN A O 1
ATOM 1508 N N . ASP A 1 202 ? 7.980 -10.705 -17.301 1.00 97.94 202 ASP A N 1
ATOM 1509 C CA . ASP A 1 202 ? 8.908 -11.322 -18.260 1.00 97.94 202 ASP A CA 1
ATOM 1510 C C . ASP A 1 202 ? 10.131 -11.984 -17.589 1.00 97.94 202 ASP A C 1
ATOM 1512 O O . ASP A 1 202 ? 11.078 -12.404 -18.242 1.00 97.94 202 ASP A O 1
ATOM 1516 N N . GLY A 1 203 ? 10.126 -12.101 -16.258 1.00 97.25 203 GLY A N 1
ATOM 1517 C CA . GLY A 1 203 ? 11.162 -12.810 -15.504 1.00 97.25 203 GLY A CA 1
ATOM 1518 C C . GLY A 1 203 ? 12.265 -11.919 -14.936 1.00 97.25 203 GLY A C 1
ATOM 1519 O O . GLY A 1 203 ? 13.244 -12.446 -14.413 1.00 97.25 203 GLY A O 1
ATOM 1520 N N . ALA A 1 204 ? 12.098 -10.593 -14.975 1.00 97.25 204 ALA A N 1
ATOM 1521 C CA . ALA A 1 204 ? 13.006 -9.629 -14.354 1.00 97.25 204 ALA A CA 1
ATOM 1522 C C . ALA A 1 204 ? 14.477 -9.748 -14.827 1.00 97.25 204 ALA A C 1
ATOM 1524 O O . ALA A 1 204 ? 15.418 -9.592 -14.045 1.00 97.25 204 ALA A O 1
ATOM 1525 N N . SER A 1 205 ? 14.678 -10.039 -16.117 1.00 95.19 205 SER A N 1
ATOM 1526 C CA . SER A 1 205 ? 15.999 -10.245 -16.723 1.00 95.19 205 SER A CA 1
ATOM 1527 C C . SER A 1 205 ? 16.802 -8.943 -16.839 1.00 95.19 205 SER A C 1
ATOM 1529 O O . SER A 1 205 ? 16.250 -7.874 -17.107 1.00 95.19 205 SER A O 1
ATOM 1531 N N . ALA A 1 206 ? 18.123 -9.033 -16.659 1.00 90.12 206 ALA A N 1
ATOM 1532 C CA . ALA A 1 206 ? 19.045 -7.896 -16.748 1.00 90.12 206 ALA A CA 1
ATOM 1533 C C . ALA A 1 206 ? 19.335 -7.469 -18.193 1.00 90.12 206 ALA A C 1
ATOM 1535 O O . ALA A 1 206 ? 19.531 -6.291 -18.481 1.00 90.12 206 ALA A O 1
ATOM 1536 N N . THR A 1 207 ? 19.433 -8.449 -19.092 1.00 87.75 207 THR A N 1
ATOM 1537 C CA . THR A 1 207 ? 20.021 -8.265 -20.428 1.00 87.75 207 THR A CA 1
ATOM 1538 C C . THR A 1 207 ? 19.064 -8.579 -21.563 1.00 87.75 207 THR A C 1
ATOM 1540 O O . THR A 1 207 ? 19.346 -8.227 -22.707 1.00 87.75 207 THR A O 1
ATOM 1543 N N . GLU A 1 208 ? 17.971 -9.282 -21.284 1.00 94.56 208 GLU A N 1
ATOM 1544 C CA . GLU A 1 208 ? 17.007 -9.648 -22.315 1.00 94.56 208 GLU A CA 1
ATOM 1545 C C . GLU A 1 208 ? 16.039 -8.497 -22.588 1.00 94.56 208 GLU A C 1
ATOM 1547 O O . GLU A 1 208 ? 15.731 -7.677 -21.718 1.00 94.56 208 GLU A O 1
ATOM 1552 N N . LEU A 1 209 ? 15.586 -8.428 -23.840 1.00 97.31 209 LEU A N 1
ATOM 1553 C CA . LEU A 1 209 ? 14.489 -7.551 -24.213 1.00 97.31 209 LEU A CA 1
ATOM 1554 C C . LEU A 1 209 ? 13.198 -8.121 -23.638 1.00 97.31 209 LEU A C 1
ATOM 1556 O O . LEU A 1 209 ? 12.887 -9.276 -23.914 1.00 97.31 209 LEU A O 1
ATOM 1560 N N . PHE A 1 210 ? 12.426 -7.284 -22.955 1.00 98.00 210 PHE A N 1
ATOM 1561 C CA . PHE A 1 210 ? 11.062 -7.612 -22.556 1.00 98.00 210 PHE A CA 1
ATOM 1562 C C . PHE A 1 210 ? 10.058 -6.806 -23.376 1.00 98.00 210 PHE A C 1
ATOM 1564 O O . PHE A 1 210 ? 10.354 -5.709 -23.868 1.00 98.00 210 PHE A O 1
ATOM 1571 N N . GLN A 1 211 ? 8.860 -7.361 -23.533 1.00 98.00 211 GLN A N 1
ATOM 1572 C CA . GLN A 1 211 ? 7.756 -6.710 -24.230 1.00 98.00 211 GLN A CA 1
ATOM 1573 C C . GLN A 1 211 ? 6.875 -5.915 -23.267 1.00 98.00 211 GLN A C 1
ATOM 1575 O O . GLN A 1 211 ? 6.602 -6.355 -22.154 1.00 98.00 211 GLN A O 1
ATOM 1580 N N . PHE A 1 212 ? 6.365 -4.773 -23.720 1.00 98.06 212 PHE A N 1
ATOM 1581 C CA . PHE A 1 212 ? 5.331 -4.022 -23.011 1.00 98.06 212 PHE A CA 1
ATOM 1582 C C . PHE A 1 212 ? 4.319 -3.423 -23.993 1.00 98.06 212 PHE A C 1
ATOM 1584 O O . PHE A 1 212 ? 4.632 -3.176 -25.160 1.00 98.06 212 PHE A O 1
ATOM 1591 N N . THR A 1 213 ? 3.098 -3.187 -23.517 1.00 98.19 213 THR A N 1
ATOM 1592 C CA . THR A 1 213 ? 2.060 -2.479 -24.274 1.00 98.19 213 THR A CA 1
ATOM 1593 C C . THR A 1 213 ? 2.160 -0.985 -23.982 1.00 98.19 213 THR A C 1
ATOM 1595 O O . THR A 1 213 ? 2.095 -0.575 -22.823 1.00 98.19 213 THR A O 1
ATOM 1598 N N . GLY A 1 214 ? 2.347 -0.174 -25.021 1.00 97.88 214 GLY A N 1
ATOM 1599 C CA . GLY A 1 214 ? 2.364 1.279 -24.907 1.00 97.88 214 GLY A CA 1
ATOM 1600 C C . GLY A 1 214 ? 0.973 1.864 -24.658 1.00 97.88 214 GLY A C 1
ATOM 1601 O O . GLY A 1 214 ? -0.046 1.197 -24.840 1.00 97.88 214 GLY A O 1
ATOM 1602 N N . LEU A 1 215 ? 0.917 3.142 -24.280 1.00 97.31 215 LEU A N 1
ATOM 1603 C CA . LEU A 1 215 ? -0.343 3.877 -24.080 1.00 97.31 215 LEU A CA 1
ATOM 1604 C C . LEU A 1 215 ? -1.190 3.997 -25.356 1.00 97.31 215 LEU A C 1
ATOM 1606 O O . LEU A 1 215 ? -2.394 4.216 -25.285 1.00 97.31 215 LEU A O 1
ATOM 1610 N N . ASP A 1 216 ? -0.570 3.835 -26.522 1.00 97.62 216 ASP A N 1
ATOM 1611 C CA . ASP A 1 216 ? -1.229 3.771 -27.827 1.00 97.62 216 ASP A CA 1
ATOM 1612 C C . ASP A 1 216 ? -1.768 2.366 -28.174 1.00 97.62 216 ASP A C 1
ATOM 1614 O O . ASP A 1 216 ? -2.324 2.170 -29.254 1.00 97.62 216 ASP A O 1
ATOM 1618 N N . GLY A 1 217 ? -1.601 1.386 -27.279 1.00 97.25 217 GLY A N 1
ATOM 1619 C CA . GLY A 1 217 ? -2.010 -0.005 -27.463 1.00 97.25 217 GLY A CA 1
ATOM 1620 C C . GLY A 1 217 ? -1.057 -0.849 -28.314 1.00 97.25 217 GLY A C 1
ATOM 1621 O O . GLY A 1 217 ? -1.306 -2.044 -28.485 1.00 97.25 217 GLY A O 1
ATOM 1622 N N . ASN A 1 218 ? 0.030 -0.275 -28.839 1.00 98.06 218 ASN A N 1
ATOM 1623 C CA . ASN A 1 218 ? 1.014 -1.017 -29.624 1.00 98.06 218 ASN A CA 1
ATOM 1624 C C . ASN A 1 218 ? 2.009 -1.753 -28.719 1.00 98.06 218 ASN A C 1
ATOM 1626 O O . ASN A 1 218 ? 2.262 -1.362 -27.579 1.00 98.06 218 ASN A O 1
ATOM 1630 N N . MET A 1 219 ? 2.595 -2.830 -29.239 1.00 98.19 219 MET A N 1
ATOM 1631 C CA . MET A 1 219 ? 3.636 -3.585 -28.543 1.00 98.19 219 MET A CA 1
ATOM 1632 C C . MET A 1 219 ? 5.015 -3.005 -28.847 1.00 98.19 219 MET A C 1
ATOM 1634 O O . MET A 1 219 ? 5.366 -2.800 -30.009 1.00 98.19 219 MET A O 1
ATOM 1638 N N . TYR A 1 220 ? 5.810 -2.814 -27.801 1.00 98.38 220 TYR A N 1
ATOM 1639 C CA . TYR A 1 220 ? 7.181 -2.320 -27.865 1.00 98.38 220 TYR A CA 1
ATOM 1640 C C . TYR A 1 220 ? 8.114 -3.247 -27.085 1.00 98.38 220 TYR A C 1
ATOM 1642 O O . TYR A 1 220 ? 7.668 -4.076 -26.290 1.00 98.38 220 TYR A O 1
ATOM 1650 N N . THR A 1 221 ? 9.419 -3.098 -27.302 1.00 98.06 221 THR A N 1
ATOM 1651 C CA . THR A 1 221 ? 10.459 -3.822 -26.562 1.00 98.06 221 THR A CA 1
ATOM 1652 C C . THR A 1 221 ? 11.468 -2.858 -25.970 1.00 98.06 221 THR A C 1
ATOM 1654 O O . THR A 1 221 ? 11.796 -1.848 -26.593 1.00 98.06 221 THR A O 1
ATOM 1657 N N . THR A 1 222 ? 12.001 -3.194 -24.802 1.00 97.94 222 THR A N 1
ATOM 1658 C CA . THR A 1 222 ? 13.093 -2.450 -24.164 1.00 97.94 222 THR A CA 1
ATOM 1659 C C . THR A 1 222 ? 13.900 -3.366 -23.238 1.00 97.94 222 THR A C 1
ATOM 1661 O O . THR A 1 222 ? 13.587 -4.550 -23.121 1.00 97.94 222 THR A O 1
ATOM 1664 N N . THR A 1 223 ? 14.947 -2.841 -22.602 1.00 97.19 223 THR A N 1
ATOM 1665 C CA . THR A 1 223 ? 15.793 -3.557 -21.635 1.00 97.19 223 THR A CA 1
ATOM 1666 C C . THR A 1 223 ? 15.634 -2.994 -20.221 1.00 97.19 223 THR A C 1
ATOM 1668 O O . THR A 1 223 ? 15.130 -1.882 -20.023 1.00 97.19 223 THR A O 1
ATOM 1671 N N . TYR A 1 224 ? 16.095 -3.749 -19.218 1.00 96.75 224 TYR A N 1
ATOM 1672 C CA . TYR A 1 224 ? 16.177 -3.273 -17.835 1.00 96.75 224 TYR A CA 1
ATOM 1673 C C . TYR A 1 224 ? 16.991 -1.973 -17.726 1.00 96.75 224 TYR A C 1
ATOM 1675 O O . TYR A 1 224 ? 16.492 -0.980 -17.195 1.00 96.75 224 TYR A O 1
ATOM 1683 N N . THR A 1 225 ? 18.210 -1.951 -18.270 1.00 95.44 225 THR A N 1
ATOM 1684 C CA . THR A 1 225 ? 19.120 -0.798 -18.166 1.00 95.44 225 THR A CA 1
ATOM 1685 C C . THR A 1 225 ? 18.576 0.448 -18.863 1.00 95.44 225 THR A C 1
ATOM 1687 O O . THR A 1 225 ? 18.726 1.558 -18.353 1.00 95.44 225 THR A O 1
ATOM 1690 N N . ASP A 1 226 ? 17.889 0.294 -19.997 1.00 95.25 226 ASP A N 1
ATOM 1691 C CA . ASP A 1 226 ? 17.372 1.450 -20.736 1.00 95.25 226 ASP A CA 1
ATOM 1692 C C . ASP A 1 226 ? 16.123 2.060 -20.094 1.00 95.25 226 ASP A C 1
ATOM 1694 O O . ASP A 1 226 ? 15.848 3.247 -20.283 1.00 95.25 226 ASP A O 1
ATOM 1698 N N . SER A 1 227 ? 15.314 1.264 -19.387 1.00 96.00 227 SER A N 1
ATOM 1699 C CA . SER A 1 227 ? 13.940 1.666 -19.053 1.00 96.00 227 SER A CA 1
ATOM 1700 C C . SER A 1 227 ? 13.479 1.387 -17.628 1.00 96.00 227 SER A C 1
ATOM 1702 O O . SER A 1 227 ? 12.575 2.077 -17.173 1.00 96.00 227 SER A O 1
ATOM 1704 N N . ILE A 1 228 ? 14.081 0.443 -16.905 1.00 96.25 228 ILE A N 1
ATOM 1705 C CA . ILE A 1 228 ? 13.706 0.124 -15.518 1.00 96.25 228 ILE A CA 1
ATOM 1706 C C . ILE A 1 228 ? 14.694 0.734 -14.530 1.00 96.25 228 ILE A C 1
ATOM 1708 O O . ILE A 1 228 ? 14.286 1.457 -13.624 1.00 96.25 228 ILE A O 1
ATOM 1712 N N . GLU A 1 229 ? 15.992 0.511 -14.736 1.00 94.56 229 GLU A N 1
ATOM 1713 C CA . GLU A 1 229 ? 17.054 1.049 -13.881 1.00 94.56 229 GLU A CA 1
ATOM 1714 C C . GLU A 1 229 ? 16.935 2.571 -13.676 1.00 94.56 229 GLU A C 1
ATOM 1716 O O . GLU A 1 229 ? 17.018 3.022 -12.527 1.00 94.56 229 GLU A O 1
ATOM 1721 N N . PRO A 1 230 ? 16.641 3.392 -14.710 1.00 92.75 230 PRO A N 1
ATOM 1722 C CA . PRO A 1 230 ? 16.442 4.821 -14.517 1.00 92.75 230 PRO A CA 1
ATOM 1723 C C . PRO A 1 230 ? 15.301 5.150 -13.552 1.00 92.75 230 PRO A C 1
ATOM 1725 O O . PRO A 1 230 ? 15.440 6.095 -12.782 1.00 92.75 230 PRO A O 1
ATOM 1728 N N . LEU A 1 231 ? 14.203 4.382 -13.558 1.00 93.31 231 LEU A N 1
ATOM 1729 C CA . LEU A 1 231 ? 13.040 4.619 -12.690 1.00 93.31 231 LEU A CA 1
ATOM 1730 C C . LEU A 1 231 ? 13.375 4.435 -11.209 1.00 93.31 231 LEU A C 1
ATOM 1732 O O . LEU A 1 231 ? 12.712 5.027 -10.360 1.00 93.31 231 LEU A O 1
ATOM 1736 N N . LEU A 1 232 ? 14.382 3.617 -10.900 1.00 91.56 232 LEU A N 1
ATOM 1737 C CA . LEU A 1 232 ? 14.806 3.330 -9.532 1.00 91.56 232 LEU A CA 1
ATOM 1738 C C . LEU A 1 232 ? 15.948 4.245 -9.072 1.00 91.56 232 LEU A C 1
ATOM 1740 O O . LEU A 1 232 ? 16.040 4.542 -7.886 1.00 91.56 232 LEU A O 1
ATOM 1744 N N . THR A 1 233 ? 16.789 4.710 -9.999 1.00 88.75 233 THR A N 1
ATOM 1745 C CA . THR A 1 233 ? 18.068 5.372 -9.675 1.00 88.75 233 THR A CA 1
ATOM 1746 C C . THR A 1 233 ? 18.130 6.859 -10.030 1.00 88.75 233 THR A C 1
ATOM 1748 O O . THR A 1 233 ? 19.042 7.567 -9.599 1.00 88.75 233 THR A O 1
ATOM 1751 N N . LYS A 1 234 ? 17.208 7.373 -10.857 1.00 87.88 234 LYS A N 1
ATOM 1752 C CA . LYS A 1 234 ? 17.206 8.790 -11.250 1.00 87.88 234 LYS A CA 1
ATOM 1753 C C . LYS A 1 234 ? 16.222 9.602 -10.420 1.00 87.88 234 LYS A C 1
ATOM 1755 O O . LYS A 1 234 ? 15.085 9.220 -10.154 1.00 87.88 234 LYS A O 1
ATOM 1760 N N . ARG A 1 235 ? 16.659 10.815 -10.086 1.00 83.81 235 ARG A N 1
ATOM 1761 C CA . ARG A 1 235 ? 15.853 11.819 -9.385 1.00 83.81 235 ARG A CA 1
ATOM 1762 C C . ARG A 1 235 ? 14.700 12.320 -10.238 1.00 83.81 235 ARG A C 1
ATOM 1764 O O . ARG A 1 235 ? 14.834 12.471 -11.449 1.00 83.81 235 ARG A O 1
ATOM 1771 N N . SER A 1 236 ? 13.610 12.656 -9.554 1.00 83.44 236 SER A N 1
ATOM 1772 C CA . SER A 1 236 ? 12.483 13.413 -10.103 1.00 83.44 236 SER A CA 1
ATOM 1773 C C . SER A 1 236 ? 11.784 12.777 -11.308 1.00 83.44 236 SER A C 1
ATOM 1775 O O . SER A 1 236 ? 11.062 13.476 -12.011 1.00 83.44 236 SER A O 1
ATOM 1777 N N . ILE A 1 237 ? 11.959 11.469 -11.534 1.00 88.75 237 ILE A N 1
ATOM 1778 C CA . ILE A 1 237 ? 11.155 10.741 -12.522 1.00 88.75 237 ILE A CA 1
ATOM 1779 C C . ILE A 1 237 ? 9.716 10.622 -12.027 1.00 88.75 237 ILE A C 1
ATOM 1781 O O . ILE A 1 237 ? 8.801 10.995 -12.747 1.00 88.75 237 ILE A O 1
ATOM 1785 N N . TRP A 1 238 ? 9.528 10.142 -10.796 1.00 91.62 238 TRP A N 1
ATOM 1786 C CA . TRP A 1 238 ? 8.207 9.861 -10.225 1.00 91.62 238 TRP A CA 1
ATOM 1787 C C . TRP A 1 238 ? 7.380 11.121 -9.974 1.00 91.62 238 TRP A C 1
ATOM 1789 O O . TRP A 1 238 ? 6.214 11.177 -10.347 1.00 91.62 238 TRP A O 1
ATOM 1799 N N . ALA A 1 239 ? 7.995 12.129 -9.358 1.00 88.56 239 ALA A N 1
ATOM 1800 C CA . ALA A 1 239 ? 7.477 13.490 -9.260 1.00 88.56 239 ALA A CA 1
ATOM 1801 C C . ALA A 1 239 ? 8.611 14.450 -8.875 1.00 88.56 239 ALA A C 1
ATOM 1803 O O . ALA A 1 239 ? 9.634 14.037 -8.317 1.00 88.56 239 ALA A O 1
ATOM 1804 N N . SER A 1 240 ? 8.436 15.746 -9.136 1.00 86.12 240 SER A N 1
ATOM 1805 C CA . SER A 1 240 ? 9.476 16.769 -8.936 1.00 86.12 240 SER A CA 1
ATOM 1806 C C . SER A 1 240 ? 9.995 16.859 -7.494 1.00 86.12 240 SER A C 1
ATOM 1808 O O . SER A 1 240 ? 11.173 17.144 -7.284 1.00 86.12 240 SER A O 1
ATOM 1810 N N . ASN A 1 241 ? 9.144 16.571 -6.512 1.00 83.94 241 ASN A N 1
ATOM 1811 C CA . ASN A 1 241 ? 9.415 16.650 -5.076 1.00 83.94 241 ASN A CA 1
ATOM 1812 C C . ASN A 1 241 ? 9.861 15.316 -4.440 1.00 83.94 241 ASN A C 1
ATOM 1814 O O . ASN A 1 241 ? 10.144 15.280 -3.242 1.00 83.94 241 ASN A O 1
ATOM 1818 N N . THR A 1 242 ? 9.935 14.229 -5.212 1.00 86.50 242 THR A N 1
ATOM 1819 C CA . THR A 1 242 ? 10.286 12.901 -4.681 1.00 86.50 242 THR A CA 1
ATOM 1820 C C . THR A 1 242 ? 11.780 12.753 -4.416 1.00 86.50 242 THR A C 1
ATOM 1822 O O . THR A 1 242 ? 12.633 13.249 -5.162 1.00 86.50 242 THR A O 1
ATOM 1825 N N . LYS A 1 243 ? 12.120 12.039 -3.337 1.00 83.38 243 LYS A N 1
ATOM 1826 C CA . LYS A 1 243 ? 13.496 11.582 -3.100 1.00 83.38 243 LYS A CA 1
ATOM 1827 C C . LYS A 1 243 ? 13.770 10.376 -4.005 1.00 83.38 243 LYS A C 1
ATOM 1829 O O . LYS A 1 243 ? 12.879 9.550 -4.173 1.00 83.38 243 LYS A O 1
ATOM 1834 N N . PRO A 1 244 ? 14.974 10.243 -4.574 1.00 83.00 244 PRO A N 1
ATOM 1835 C CA . PRO A 1 244 ? 15.278 9.074 -5.383 1.00 83.00 244 PRO A CA 1
ATOM 1836 C C . PRO A 1 244 ? 15.480 7.852 -4.473 1.00 83.00 244 PRO A C 1
ATOM 1838 O O . PRO A 1 244 ? 15.846 8.009 -3.300 1.00 83.00 244 PRO A O 1
ATOM 1841 N N . CYS A 1 245 ? 15.194 6.652 -4.976 1.00 88.19 245 CYS A N 1
ATOM 1842 C CA . CYS A 1 245 ? 15.124 5.452 -4.143 1.00 88.19 245 CYS A CA 1
ATOM 1843 C C . CYS A 1 245 ? 16.496 5.090 -3.559 1.00 88.19 245 CYS A C 1
ATOM 1845 O O . CYS A 1 245 ? 16.600 4.751 -2.378 1.00 88.19 245 CYS A O 1
ATOM 1847 N N . GLU A 1 246 ? 17.561 5.279 -4.339 1.00 83.81 246 GLU A N 1
ATOM 1848 C CA . GLU A 1 246 ? 18.942 5.034 -3.929 1.00 83.81 246 GLU A CA 1
ATOM 1849 C C . GLU A 1 246 ? 19.446 5.995 -2.855 1.00 83.81 246 GLU A C 1
ATOM 1851 O O . GLU A 1 246 ? 20.530 5.806 -2.326 1.00 83.81 246 GLU A O 1
ATOM 1856 N N . ARG A 1 247 ? 18.700 7.042 -2.487 1.00 86.25 247 ARG A N 1
ATOM 1857 C CA . ARG A 1 247 ? 19.092 7.868 -1.337 1.00 86.25 247 ARG A CA 1
ATOM 1858 C C . ARG A 1 247 ? 18.982 7.099 -0.016 1.00 86.25 247 ARG A C 1
ATOM 1860 O O . ARG A 1 247 ? 19.722 7.405 0.914 1.00 86.25 247 ARG A O 1
ATOM 1867 N N . CYS A 1 248 ? 18.025 6.181 0.062 1.00 90.69 248 CYS A N 1
ATOM 1868 C CA . CYS A 1 248 ? 17.677 5.433 1.269 1.00 90.69 248 CYS A CA 1
ATOM 1869 C C . CYS A 1 248 ? 18.004 3.940 1.139 1.00 90.69 248 CYS A C 1
ATOM 1871 O O . CYS A 1 248 ? 18.306 3.299 2.139 1.00 90.69 248 CYS A O 1
ATOM 1873 N N . HIS A 1 249 ? 17.971 3.404 -0.085 1.00 94.12 249 HIS A N 1
ATOM 1874 C CA . HIS A 1 249 ? 18.144 1.981 -0.372 1.00 94.12 249 HIS A CA 1
ATOM 1875 C C . HIS A 1 249 ? 19.428 1.739 -1.177 1.00 94.12 249 HIS A C 1
ATOM 1877 O O . HIS A 1 249 ? 19.395 1.595 -2.400 1.00 94.12 249 HIS A O 1
ATOM 1883 N N . VAL A 1 250 ? 20.571 1.768 -0.489 1.00 93.00 250 VAL A N 1
ATOM 1884 C CA . VAL A 1 250 ? 21.914 1.832 -1.102 1.00 93.00 250 VAL A CA 1
ATOM 1885 C C . VAL A 1 250 ? 22.668 0.507 -1.136 1.00 93.00 250 VAL A C 1
ATOM 1887 O O . VAL A 1 250 ? 23.616 0.372 -1.902 1.00 93.00 250 VAL A O 1
ATOM 1890 N N . ALA A 1 251 ? 22.326 -0.425 -0.249 1.00 93.38 251 ALA A N 1
ATOM 1891 C CA . ALA A 1 251 ? 23.030 -1.691 -0.084 1.00 93.38 251 ALA A CA 1
ATOM 1892 C C . ALA A 1 251 ? 22.213 -2.636 0.807 1.00 93.38 251 ALA A C 1
ATOM 1894 O O . ALA A 1 251 ? 21.437 -2.196 1.652 1.00 93.38 251 ALA A O 1
ATOM 1895 N N . ASN A 1 252 ? 22.434 -3.945 0.691 1.00 92.44 252 ASN A N 1
ATOM 1896 C CA . ASN A 1 252 ? 21.812 -4.916 1.592 1.00 92.44 252 ASN A CA 1
ATOM 1897 C C . ASN A 1 252 ? 22.586 -5.051 2.911 1.00 92.44 252 ASN A C 1
ATOM 1899 O O . ASN A 1 252 ? 23.175 -6.096 3.200 1.00 92.44 252 ASN A O 1
ATOM 1903 N N . VAL A 1 253 ? 22.616 -3.962 3.675 1.00 92.69 253 VAL A N 1
ATOM 1904 C CA . VAL A 1 253 ? 23.308 -3.812 4.964 1.00 92.69 253 VAL A CA 1
ATOM 1905 C C . VAL A 1 253 ? 22.379 -3.149 5.981 1.00 92.69 253 VAL A C 1
ATOM 1907 O O . VAL A 1 253 ? 21.406 -2.509 5.589 1.00 92.69 253 VAL A O 1
ATOM 1910 N N . ALA A 1 254 ? 22.681 -3.290 7.273 1.00 91.50 254 ALA A N 1
ATOM 1911 C CA . ALA A 1 254 ? 21.837 -2.817 8.376 1.00 91.50 254 ALA A CA 1
ATOM 1912 C C . ALA A 1 254 ? 21.557 -1.301 8.342 1.00 91.50 254 ALA A C 1
ATOM 1914 O O . ALA A 1 254 ? 20.532 -0.848 8.840 1.00 91.50 254 ALA A O 1
ATOM 1915 N N . GLU A 1 255 ? 22.468 -0.519 7.764 1.00 92.50 255 GLU A N 1
ATOM 1916 C CA . GLU A 1 255 ? 22.382 0.941 7.681 1.00 92.50 255 GLU A CA 1
ATOM 1917 C C . GLU A 1 255 ? 21.474 1.438 6.549 1.00 92.50 255 GLU A C 1
ATOM 1919 O O . GLU A 1 255 ? 21.102 2.610 6.538 1.00 92.50 255 GLU A O 1
ATOM 1924 N N . SER A 1 256 ? 21.150 0.578 5.580 1.00 93.00 256 SER A N 1
ATOM 1925 C CA . SER A 1 256 ? 20.224 0.904 4.496 1.00 93.00 256 SER A CA 1
ATOM 1926 C C . SER A 1 256 ? 18.788 0.720 4.972 1.00 93.00 256 SER A C 1
ATOM 1928 O O . SER A 1 256 ? 18.492 -0.241 5.688 1.00 93.00 256 SER A O 1
ATOM 1930 N N . ASP A 1 257 ? 17.871 1.589 4.546 1.00 91.88 257 ASP A N 1
ATOM 1931 C CA . ASP A 1 257 ? 16.468 1.468 4.939 1.00 91.88 257 ASP A CA 1
ATOM 1932 C C . ASP A 1 257 ? 15.919 0.114 4.474 1.00 91.88 257 ASP A C 1
ATOM 1934 O O . ASP A 1 257 ? 16.012 -0.248 3.294 1.00 91.88 257 ASP A O 1
ATOM 1938 N N . ALA A 1 258 ? 15.359 -0.641 5.424 1.00 92.19 258 ALA A N 1
ATOM 1939 C CA . ALA A 1 258 ? 14.917 -2.023 5.237 1.00 92.19 258 ALA A CA 1
ATOM 1940 C C . ALA A 1 258 ? 16.003 -2.966 4.684 1.00 92.19 258 ALA A C 1
ATOM 1942 O O . ALA A 1 258 ? 15.669 -3.980 4.083 1.00 92.19 258 ALA A O 1
ATOM 1943 N N . GLU A 1 259 ? 17.290 -2.652 4.853 1.00 95.50 259 GLU A N 1
ATOM 1944 C CA . GLU A 1 259 ? 18.420 -3.450 4.353 1.00 95.50 259 GLU A CA 1
ATOM 1945 C C . GLU A 1 259 ? 18.291 -3.781 2.859 1.00 95.50 259 GLU A C 1
ATOM 1947 O O . GLU A 1 259 ? 18.618 -4.881 2.396 1.00 95.50 259 GLU A O 1
ATOM 1952 N N . LEU A 1 260 ? 17.728 -2.832 2.115 1.00 95.69 260 LEU A N 1
ATOM 1953 C CA . LEU A 1 260 ? 17.400 -2.961 0.708 1.00 95.69 260 LEU A CA 1
ATOM 1954 C C . LEU A 1 260 ? 18.434 -2.220 -0.143 1.00 95.69 260 LEU A C 1
ATOM 1956 O O . LEU A 1 260 ? 18.844 -1.107 0.191 1.00 95.69 260 LEU A O 1
ATOM 1960 N N . ASP A 1 261 ? 18.810 -2.823 -1.265 1.00 95.56 261 ASP A N 1
ATOM 1961 C CA . ASP A 1 261 ? 19.631 -2.207 -2.303 1.00 95.56 261 ASP A CA 1
ATOM 1962 C C . ASP A 1 261 ? 18.791 -2.015 -3.570 1.00 95.56 261 ASP A C 1
ATOM 1964 O O . ASP A 1 261 ? 18.299 -2.985 -4.139 1.00 95.56 261 ASP A O 1
ATOM 1968 N N . LEU A 1 262 ? 18.622 -0.767 -4.008 1.00 94.69 262 LEU A N 1
ATOM 1969 C CA . LEU A 1 262 ? 17.966 -0.422 -5.276 1.00 94.69 262 LEU A CA 1
ATOM 1970 C C . LEU A 1 262 ? 18.945 0.176 -6.298 1.00 94.69 262 LEU A C 1
ATOM 1972 O O . LEU A 1 262 ? 18.521 0.694 -7.328 1.00 94.69 262 LEU A O 1
ATOM 1976 N N . THR A 1 263 ? 20.249 0.118 -6.020 1.00 92.00 263 THR A N 1
ATOM 1977 C CA . THR A 1 263 ? 21.314 0.627 -6.900 1.00 92.00 263 THR A CA 1
ATOM 1978 C C . THR A 1 263 ? 21.770 -0.394 -7.934 1.00 92.00 263 THR A C 1
ATOM 1980 O O . THR A 1 263 ? 22.413 -0.031 -8.916 1.00 92.00 263 THR A O 1
ATOM 1983 N N . SER A 1 264 ? 21.447 -1.669 -7.721 1.00 92.44 264 SER A N 1
ATOM 1984 C CA . SER A 1 264 ? 21.850 -2.777 -8.577 1.00 92.44 264 SER A CA 1
ATOM 1985 C C . SER A 1 264 ? 20.704 -3.769 -8.758 1.00 92.44 264 SER A C 1
ATOM 1987 O O . SER A 1 264 ? 19.840 -3.907 -7.890 1.00 92.44 264 SER A O 1
ATOM 1989 N N . LEU A 1 265 ? 20.696 -4.486 -9.886 1.00 93.69 265 LEU A N 1
ATOM 1990 C CA . LEU A 1 265 ? 19.705 -5.537 -10.112 1.00 93.69 265 LEU A CA 1
ATOM 1991 C C . LEU A 1 265 ? 19.858 -6.683 -9.103 1.00 93.69 265 LEU A C 1
ATOM 1993 O O . LEU A 1 265 ? 18.861 -7.159 -8.568 1.00 93.69 265 LEU A O 1
ATOM 1997 N N . ASP A 1 266 ? 21.093 -7.100 -8.819 1.00 94.25 266 ASP A N 1
ATOM 1998 C CA . ASP A 1 266 ? 21.365 -8.151 -7.833 1.00 94.25 266 ASP A CA 1
ATOM 1999 C C . ASP A 1 266 ? 20.836 -7.754 -6.449 1.00 94.25 266 ASP A C 1
ATOM 2001 O O . ASP A 1 266 ? 20.210 -8.565 -5.767 1.00 94.25 266 ASP A O 1
ATOM 2005 N N . GLY A 1 267 ? 21.025 -6.493 -6.056 1.00 93.69 267 GLY A N 1
ATOM 2006 C CA . GLY A 1 267 ? 20.479 -5.933 -4.825 1.00 93.69 267 GLY A CA 1
ATOM 2007 C C . GLY A 1 267 ? 18.950 -5.922 -4.788 1.00 93.69 267 GLY A C 1
ATOM 2008 O O . GLY A 1 267 ? 18.347 -6.391 -3.817 1.00 93.69 267 GLY A O 1
ATOM 2009 N N . LEU A 1 268 ? 18.329 -5.467 -5.882 1.00 94.62 268 LEU A N 1
ATOM 2010 C CA . LEU A 1 268 ? 16.876 -5.424 -6.065 1.00 94.62 268 LEU A CA 1
ATOM 2011 C C . LEU A 1 268 ? 16.253 -6.824 -5.954 1.00 94.62 268 LEU A C 1
ATOM 2013 O O . LEU A 1 268 ? 15.250 -7.007 -5.261 1.00 94.62 268 LEU A O 1
ATOM 2017 N N . LEU A 1 269 ? 16.852 -7.817 -6.615 1.00 95.06 269 LEU A N 1
ATOM 2018 C CA . LEU A 1 269 ? 16.380 -9.204 -6.606 1.00 95.06 269 LEU A CA 1
ATOM 2019 C C . LEU A 1 269 ? 16.669 -9.919 -5.284 1.00 95.06 269 LEU A C 1
ATOM 2021 O O . LEU A 1 269 ? 15.930 -10.830 -4.913 1.00 95.06 269 LEU A O 1
ATOM 2025 N N . ALA A 1 270 ? 17.702 -9.506 -4.549 1.00 94.06 270 ALA A N 1
ATOM 2026 C CA . ALA A 1 270 ? 17.992 -10.067 -3.237 1.00 94.06 270 ALA A CA 1
ATOM 2027 C C . ALA A 1 270 ? 16.974 -9.650 -2.160 1.00 94.06 270 ALA A C 1
ATOM 2029 O O . ALA A 1 270 ? 16.872 -10.324 -1.135 1.00 94.06 270 ALA A O 1
ATOM 2030 N N . GLY A 1 271 ? 16.212 -8.575 -2.386 1.00 95.00 271 GLY A N 1
ATOM 2031 C CA . GLY A 1 271 ? 15.133 -8.146 -1.498 1.00 95.00 271 GLY A CA 1
ATOM 2032 C C . GLY A 1 271 ? 15.597 -7.358 -0.271 1.00 95.00 271 GLY A C 1
ATOM 2033 O O . GLY A 1 271 ? 16.714 -6.846 -0.214 1.00 95.00 271 GLY A O 1
ATOM 2034 N N . SER A 1 272 ? 14.705 -7.227 0.706 1.00 95.25 272 SER A N 1
ATOM 2035 C CA . SER A 1 272 ? 14.894 -6.442 1.932 1.00 95.25 272 SER A CA 1
ATOM 2036 C C . SER A 1 272 ? 15.116 -7.326 3.167 1.00 95.25 272 SER A C 1
ATOM 2038 O O . SER A 1 272 ? 14.913 -8.537 3.127 1.00 95.25 272 SER A O 1
ATOM 2040 N N . TRP A 1 273 ? 15.541 -6.724 4.279 1.00 93.88 273 TRP A N 1
ATOM 2041 C CA . TRP A 1 273 ? 15.752 -7.335 5.602 1.00 93.88 273 TRP A CA 1
ATOM 2042 C C . TRP A 1 273 ? 16.653 -8.580 5.615 1.00 93.88 273 TRP A C 1
ATOM 2044 O O . TRP A 1 273 ? 16.460 -9.488 6.420 1.00 93.88 273 TRP A O 1
ATOM 2054 N N . ARG A 1 274 ? 17.642 -8.679 4.721 1.00 89.12 274 ARG A N 1
ATOM 2055 C CA . ARG A 1 274 ? 18.462 -9.900 4.615 1.00 89.12 274 ARG A CA 1
ATOM 2056 C C . ARG A 1 274 ? 19.425 -10.134 5.780 1.00 89.12 274 ARG A C 1
ATOM 2058 O O . ARG A 1 274 ? 19.829 -11.271 6.007 1.00 89.12 274 ARG A O 1
ATOM 2065 N N . VAL A 1 275 ? 19.867 -9.074 6.444 1.00 88.31 275 VAL A N 1
ATOM 2066 C CA . VAL A 1 275 ? 20.774 -9.115 7.597 1.00 88.31 275 VAL A CA 1
ATOM 2067 C C . VAL A 1 275 ? 19.979 -9.431 8.860 1.00 88.31 275 VAL A C 1
ATOM 2069 O O . VAL A 1 275 ? 20.334 -10.360 9.582 1.00 88.31 275 VAL A O 1
ATOM 2072 N N . SER A 1 276 ? 18.891 -8.701 9.112 1.00 90.69 276 SER A N 1
ATOM 2073 C CA . SER A 1 276 ? 18.052 -8.897 10.301 1.00 90.69 276 SER A CA 1
ATOM 2074 C C . SER A 1 276 ? 17.128 -10.111 10.210 1.00 90.69 276 SER A C 1
ATOM 2076 O O . SER A 1 276 ? 16.800 -10.690 11.246 1.00 90.69 276 SER A O 1
ATOM 2078 N N . GLN A 1 277 ? 16.716 -10.523 9.007 1.00 89.62 277 GLN A N 1
ATOM 2079 C CA . GLN A 1 277 ? 15.779 -11.631 8.784 1.00 89.62 277 GLN A CA 1
ATOM 2080 C C . GLN A 1 277 ? 16.186 -12.540 7.604 1.00 89.62 277 GLN A C 1
ATOM 2082 O O . GLN A 1 277 ? 15.486 -12.573 6.594 1.00 89.62 277 GLN A O 1
ATOM 2087 N N . PRO A 1 278 ? 17.276 -13.330 7.690 1.00 88.69 278 PRO A N 1
ATOM 2088 C CA . PRO A 1 278 ? 17.681 -14.226 6.601 1.00 88.69 278 PRO A CA 1
ATOM 2089 C C . PRO A 1 278 ? 16.578 -15.243 6.2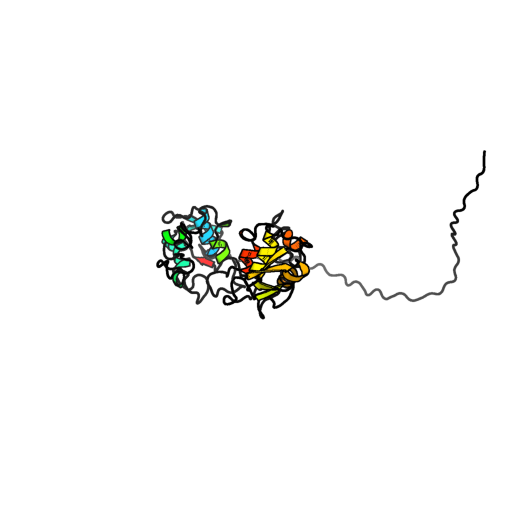21 1.00 88.69 278 PRO A C 1
ATOM 2091 O O . PRO A 1 278 ? 15.993 -15.851 7.120 1.00 88.69 278 PRO A O 1
ATOM 2094 N N . PRO A 1 279 ? 16.308 -15.496 4.920 1.00 87.81 279 PRO A N 1
ATOM 2095 C CA . PRO A 1 279 ? 17.054 -15.039 3.738 1.00 87.81 279 PRO A CA 1
ATOM 2096 C C . PRO A 1 279 ? 16.725 -13.611 3.256 1.00 87.81 279 PRO A C 1
ATOM 2098 O O . PRO A 1 279 ? 17.340 -13.145 2.300 1.00 87.81 279 PRO A O 1
ATOM 2101 N N . GLY A 1 280 ? 15.793 -12.921 3.908 1.00 90.62 280 GLY A N 1
ATOM 2102 C CA . GLY A 1 280 ? 15.213 -11.642 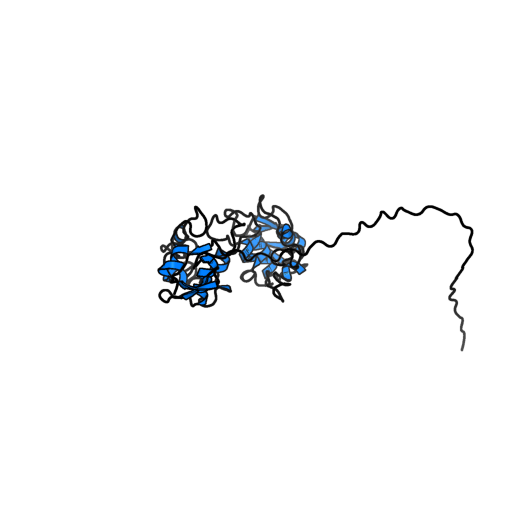3.510 1.00 90.62 280 GLY A CA 1
ATOM 2103 C C . GLY A 1 280 ? 13.784 -11.789 2.992 1.00 90.62 280 GLY A C 1
ATOM 2104 O O . GLY A 1 280 ? 13.243 -12.893 2.893 1.00 90.62 280 GLY A O 1
ATOM 2105 N N . VAL A 1 281 ? 13.174 -10.661 2.636 1.00 92.81 281 VAL A N 1
ATOM 2106 C CA . VAL A 1 281 ? 11.849 -10.579 2.017 1.00 92.81 281 VAL A CA 1
ATOM 2107 C C . VAL A 1 281 ? 12.017 -10.169 0.553 1.00 92.81 281 VAL A C 1
ATOM 2109 O O . VAL A 1 281 ? 12.498 -9.064 0.283 1.00 92.81 281 VAL A O 1
ATOM 2112 N N . PRO A 1 282 ? 11.622 -11.017 -0.411 1.00 95.50 282 PRO A N 1
ATOM 2113 C CA . PRO A 1 282 ? 11.640 -10.647 -1.820 1.00 95.50 282 PRO A CA 1
ATOM 2114 C C . PRO A 1 282 ? 10.750 -9.431 -2.078 1.00 95.50 282 PRO A C 1
ATOM 2116 O O . PRO A 1 282 ? 9.583 -9.414 -1.680 1.00 95.50 282 PRO A O 1
ATOM 2119 N N . ILE A 1 283 ? 11.281 -8.427 -2.780 1.00 96.25 283 ILE A N 1
ATOM 2120 C CA . ILE A 1 283 ? 10.479 -7.269 -3.206 1.00 96.25 283 ILE A CA 1
ATOM 2121 C C . ILE A 1 283 ? 10.025 -7.351 -4.664 1.00 96.25 283 ILE A C 1
ATOM 2123 O O . ILE A 1 283 ? 9.036 -6.719 -5.040 1.00 96.25 283 ILE A O 1
ATOM 2127 N N . ILE A 1 284 ? 10.715 -8.176 -5.450 1.00 97.12 284 ILE A N 1
ATOM 2128 C CA . ILE A 1 284 ? 10.343 -8.611 -6.791 1.00 97.12 284 ILE A CA 1
ATOM 2129 C C . ILE A 1 284 ? 10.161 -10.123 -6.751 1.00 97.12 284 ILE A C 1
ATOM 2131 O O . ILE A 1 284 ? 11.001 -10.842 -6.212 1.00 97.12 284 ILE A O 1
ATOM 2135 N N . ILE A 1 285 ? 9.077 -10.600 -7.351 1.00 96.81 285 ILE A N 1
ATOM 2136 C CA . ILE A 1 285 ? 8.850 -12.015 -7.627 1.00 96.81 285 ILE A CA 1
ATOM 2137 C C . ILE A 1 285 ? 8.847 -12.160 -9.150 1.00 96.81 285 ILE A C 1
ATOM 2139 O O . ILE A 1 285 ? 7.839 -11.833 -9.781 1.00 96.81 285 ILE A O 1
ATOM 2143 N N . PRO A 1 286 ? 9.965 -12.595 -9.764 1.00 97.31 286 PRO A N 1
ATOM 2144 C CA . PRO A 1 286 ? 10.041 -12.789 -11.208 1.00 97.31 286 PRO A CA 1
ATOM 2145 C C . PRO A 1 286 ? 8.894 -13.668 -11.720 1.00 97.31 286 PRO A C 1
ATOM 2147 O O . PRO A 1 286 ? 8.603 -14.722 -11.155 1.00 97.31 286 PRO A O 1
ATOM 2150 N N . GLY A 1 287 ? 8.215 -13.210 -12.770 1.00 97.56 287 GLY A N 1
ATOM 2151 C CA . GLY A 1 287 ? 7.020 -13.842 -13.332 1.00 97.56 287 GLY A CA 1
ATOM 2152 C C . GLY A 1 287 ? 5.709 -13.530 -12.597 1.00 97.56 287 GLY A C 1
ATOM 2153 O O . GLY A 1 287 ? 4.659 -14.004 -13.025 1.00 97.56 287 GLY A O 1
ATOM 2154 N N . ASN A 1 288 ? 5.732 -12.762 -11.500 1.00 97.69 288 ASN A N 1
ATOM 2155 C CA . ASN A 1 288 ? 4.532 -12.436 -10.728 1.00 97.69 288 ASN A CA 1
ATOM 2156 C C . ASN A 1 288 ? 4.582 -11.019 -10.127 1.00 97.69 288 ASN A C 1
ATOM 2158 O O . ASN A 1 288 ? 4.828 -10.813 -8.932 1.00 97.69 288 ASN A O 1
ATOM 2162 N N . TRP A 1 289 ? 4.297 -10.019 -10.964 1.00 97.06 289 TRP A N 1
ATOM 2163 C CA . TRP A 1 289 ? 4.220 -8.621 -10.537 1.00 97.06 289 TRP A CA 1
ATOM 2164 C C . TRP A 1 289 ? 3.155 -8.379 -9.464 1.00 97.06 289 TRP A C 1
ATOM 2166 O O . TRP A 1 289 ? 3.362 -7.595 -8.542 1.00 97.06 289 TRP A O 1
ATOM 2176 N N . GLU A 1 290 ? 2.026 -9.080 -9.553 1.00 93.94 290 GLU A N 1
ATOM 2177 C CA . GLU A 1 290 ? 0.906 -8.935 -8.622 1.00 93.94 290 GLU A CA 1
ATOM 2178 C C . GLU A 1 290 ? 1.280 -9.318 -7.185 1.00 93.94 290 GLU A C 1
ATOM 2180 O O . GLU A 1 290 ? 0.831 -8.663 -6.247 1.00 93.94 290 GLU A O 1
ATOM 2185 N N . ALA A 1 291 ? 2.156 -10.311 -7.014 1.00 93.50 291 ALA A N 1
ATOM 2186 C CA . ALA A 1 291 ? 2.668 -10.730 -5.711 1.00 93.50 291 ALA A CA 1
ATOM 2187 C C . ALA A 1 291 ? 3.935 -9.971 -5.261 1.00 93.50 291 ALA A C 1
ATOM 2189 O O . ALA A 1 291 ? 4.436 -10.206 -4.162 1.00 93.50 291 ALA A O 1
ATOM 2190 N N . SER A 1 292 ? 4.479 -9.074 -6.087 1.00 96.00 292 SER A N 1
ATOM 2191 C CA . SER A 1 292 ? 5.712 -8.342 -5.773 1.00 96.00 292 SER A CA 1
ATOM 2192 C C . SER A 1 292 ? 5.449 -7.179 -4.812 1.00 96.00 292 SER A C 1
ATOM 2194 O O . SER A 1 292 ? 4.649 -6.289 -5.110 1.00 96.00 292 SER A O 1
ATOM 2196 N N . LEU A 1 293 ? 6.178 -7.114 -3.690 1.00 94.38 293 LEU A N 1
ATOM 2197 C CA . LEU A 1 293 ? 6.033 -6.030 -2.706 1.00 94.38 293 LEU A CA 1
ATOM 2198 C C . LEU A 1 293 ? 6.290 -4.647 -3.323 1.00 94.38 293 LEU A C 1
ATOM 2200 O O . LEU A 1 293 ? 5.618 -3.679 -2.963 1.00 94.38 293 LEU A O 1
ATOM 2204 N N . LEU A 1 294 ? 7.217 -4.538 -4.282 1.00 95.88 294 LEU A N 1
ATOM 2205 C CA . LEU A 1 294 ? 7.505 -3.271 -4.959 1.00 95.88 294 LEU A CA 1
ATOM 2206 C C . LEU A 1 294 ? 6.251 -2.677 -5.617 1.00 95.88 294 LEU A C 1
ATOM 2208 O O . LEU A 1 294 ? 6.046 -1.466 -5.549 1.00 95.88 294 LEU A O 1
ATOM 2212 N N . ARG A 1 295 ? 5.369 -3.512 -6.182 1.00 95.75 295 ARG A N 1
ATOM 2213 C CA . ARG A 1 295 ? 4.099 -3.065 -6.770 1.00 95.75 295 ARG A CA 1
ATOM 2214 C C . ARG A 1 295 ? 3.240 -2.354 -5.747 1.00 95.75 295 ARG A C 1
ATOM 2216 O O . ARG A 1 295 ? 2.727 -1.270 -6.009 1.00 95.75 295 ARG A O 1
ATOM 2223 N N . GLU A 1 296 ? 3.073 -2.967 -4.582 1.00 93.00 296 GLU A N 1
ATOM 2224 C CA . GLU A 1 296 ? 2.280 -2.381 -3.512 1.00 93.00 296 GLU A CA 1
ATOM 2225 C C . GLU A 1 296 ? 2.900 -1.068 -3.041 1.00 93.00 296 GLU A C 1
ATOM 2227 O O . GLU A 1 296 ? 2.190 -0.074 -2.925 1.00 93.00 296 GLU A O 1
ATOM 2232 N N . ARG A 1 297 ? 4.222 -1.038 -2.845 1.00 94.38 297 ARG A N 1
ATOM 2233 C CA . ARG A 1 297 ? 4.938 0.158 -2.391 1.00 94.38 297 ARG A CA 1
ATOM 2234 C C . ARG A 1 297 ? 4.816 1.316 -3.380 1.00 94.38 297 ARG A C 1
ATOM 2236 O O . ARG A 1 297 ? 4.635 2.440 -2.937 1.00 94.38 297 ARG A O 1
ATOM 2243 N N . LEU A 1 298 ? 4.868 1.072 -4.688 1.00 95.31 298 LEU A N 1
ATOM 2244 C CA . LEU A 1 298 ? 4.767 2.133 -5.701 1.00 95.31 298 LEU A CA 1
ATOM 2245 C C . LEU A 1 298 ? 3.335 2.653 -5.904 1.00 95.31 298 LEU A C 1
ATOM 2247 O O . LEU A 1 298 ? 3.139 3.818 -6.253 1.00 95.31 298 LEU A O 1
ATOM 2251 N N . ARG A 1 299 ? 2.324 1.805 -5.687 1.00 93.94 299 ARG A N 1
ATOM 2252 C CA . ARG A 1 299 ? 0.919 2.130 -5.987 1.00 93.94 299 ARG A CA 1
ATOM 2253 C C . ARG A 1 299 ? 0.137 2.617 -4.776 1.00 93.94 299 ARG A C 1
ATOM 2255 O O . ARG A 1 299 ? -0.737 3.472 -4.891 1.00 93.94 299 ARG A O 1
ATOM 2262 N N . ASN A 1 300 ? 0.379 2.037 -3.610 1.00 92.31 300 ASN A N 1
ATOM 2263 C CA . ASN A 1 300 ? -0.546 2.171 -2.498 1.00 92.31 300 ASN A CA 1
ATOM 2264 C C . ASN A 1 300 ? -0.181 3.362 -1.617 1.00 92.31 300 ASN A C 1
ATOM 2266 O O . ASN A 1 300 ? 0.837 3.345 -0.936 1.00 92.31 300 ASN A O 1
ATOM 2270 N N . ASN A 1 301 ? -1.058 4.368 -1.592 1.00 92.50 301 ASN A N 1
ATOM 2271 C CA . ASN A 1 301 ? -1.037 5.396 -0.555 1.00 92.50 301 ASN A CA 1
ATOM 2272 C C . ASN A 1 301 ? -1.228 4.756 0.824 1.00 92.50 301 ASN A C 1
ATOM 2274 O O . ASN A 1 301 ? -2.073 3.861 0.986 1.00 92.50 301 ASN A O 1
ATOM 2278 N N . ARG A 1 302 ? -0.467 5.265 1.796 1.00 94.12 302 ARG A N 1
ATOM 2279 C CA . ARG A 1 302 ? -0.733 5.040 3.212 1.00 94.12 302 ARG A CA 1
ATOM 2280 C C . ARG A 1 302 ? -2.046 5.709 3.593 1.00 94.12 302 ARG A C 1
ATOM 2282 O O . ARG A 1 302 ? -2.358 6.793 3.101 1.00 94.12 302 ARG A O 1
ATOM 2289 N N . MET A 1 303 ? -2.788 5.048 4.466 1.00 94.75 303 MET A N 1
ATOM 2290 C CA . MET A 1 303 ? -4.060 5.495 5.001 1.00 94.75 303 MET A CA 1
ATOM 2291 C C . MET A 1 303 ? -3.939 5.832 6.494 1.00 94.75 303 MET A C 1
ATOM 2293 O O . MET A 1 303 ? -3.148 5.193 7.190 1.00 94.75 303 MET A O 1
ATOM 2297 N N . PRO A 1 304 ? -4.753 6.776 6.998 1.00 93.94 304 PRO A N 1
ATOM 2298 C CA . PRO A 1 304 ? -5.703 7.599 6.239 1.00 93.94 304 PRO A CA 1
ATOM 2299 C C . PRO A 1 304 ? -5.029 8.629 5.323 1.00 93.94 304 PRO A C 1
ATOM 2301 O O . PRO A 1 304 ? -3.867 8.986 5.510 1.00 93.94 304 PRO A O 1
ATOM 2304 N N . MET A 1 305 ? -5.769 9.120 4.326 1.00 90.31 305 MET A N 1
ATOM 2305 C CA . MET A 1 305 ? -5.276 10.166 3.424 1.00 90.31 305 MET A CA 1
ATOM 2306 C C . MET A 1 305 ? -4.859 11.415 4.217 1.00 90.31 305 MET A C 1
ATOM 2308 O O . MET A 1 305 ? -5.538 11.807 5.166 1.00 90.31 305 MET A O 1
ATOM 2312 N N . GLY A 1 306 ? -3.742 12.038 3.831 1.00 88.44 306 GLY A N 1
ATOM 2313 C CA . GLY A 1 306 ? -3.147 13.167 4.556 1.00 88.44 306 GLY A CA 1
ATOM 2314 C C . GLY A 1 306 ? -2.188 12.804 5.698 1.00 88.44 306 GLY A C 1
ATOM 2315 O O . GLY A 1 306 ? -1.542 13.711 6.219 1.00 88.44 306 GLY A O 1
ATOM 2316 N N . ILE A 1 307 ? -2.039 11.522 6.061 1.00 91.38 307 ILE A N 1
ATOM 2317 C CA . ILE A 1 307 ? -0.976 11.105 6.986 1.00 91.38 307 ILE A CA 1
ATOM 2318 C C . ILE A 1 307 ? 0.402 11.408 6.380 1.00 91.38 307 ILE A C 1
ATOM 2320 O O . ILE A 1 307 ? 0.626 11.207 5.184 1.00 91.38 307 ILE A O 1
ATOM 2324 N N . THR A 1 308 ? 1.319 11.924 7.195 1.00 90.62 308 THR A N 1
ATOM 2325 C CA . THR A 1 308 ? 2.651 12.322 6.735 1.00 90.62 308 THR A CA 1
ATOM 2326 C C . THR A 1 308 ? 3.597 11.124 6.645 1.00 90.62 308 THR A C 1
ATOM 2328 O O . THR A 1 308 ? 3.454 10.136 7.368 1.00 90.62 308 THR A O 1
ATOM 2331 N N . ASP A 1 309 ? 4.604 11.216 5.772 1.00 87.62 309 ASP A N 1
ATOM 2332 C CA . ASP A 1 309 ? 5.588 10.142 5.577 1.00 87.62 309 ASP A CA 1
ATOM 2333 C C . ASP A 1 309 ? 6.446 9.866 6.828 1.00 87.62 309 ASP A C 1
ATOM 2335 O O . ASP A 1 309 ? 7.014 8.783 6.962 1.00 87.62 309 ASP A O 1
ATOM 2339 N N . ASP A 1 310 ? 6.565 10.830 7.740 1.00 88.56 310 ASP A N 1
ATOM 2340 C CA . ASP A 1 310 ? 7.304 10.717 9.000 1.00 88.56 310 ASP A CA 1
ATOM 2341 C C . ASP A 1 310 ? 6.443 10.244 10.182 1.00 88.56 310 ASP A C 1
ATOM 2343 O O . ASP A 1 310 ? 6.980 10.006 11.266 1.00 88.56 310 ASP A O 1
ATOM 2347 N N . ALA A 1 311 ? 5.130 10.063 9.992 1.00 91.94 311 ALA A N 1
ATOM 2348 C CA . ALA A 1 311 ? 4.272 9.506 11.029 1.00 91.94 311 ALA A CA 1
ATOM 2349 C C . ALA A 1 311 ? 4.715 8.069 11.383 1.00 91.94 311 ALA A C 1
ATOM 2351 O O . ALA A 1 311 ? 4.983 7.280 10.466 1.00 91.94 311 ALA A O 1
ATOM 2352 N N . PRO A 1 312 ? 4.738 7.678 12.674 1.00 93.44 312 PRO A N 1
ATOM 2353 C CA . PRO A 1 312 ? 5.124 6.329 13.090 1.00 93.44 312 PRO A CA 1
ATOM 2354 C C . PRO A 1 312 ? 4.307 5.266 12.348 1.00 93.44 312 PRO A C 1
ATOM 2356 O O . PRO A 1 312 ? 3.086 5.427 12.261 1.00 93.44 312 PRO A O 1
ATOM 2359 N N . PRO A 1 313 ? 4.917 4.209 11.782 1.00 92.62 313 PRO A N 1
ATOM 2360 C CA . PRO A 1 313 ? 4.192 3.208 11.001 1.00 92.62 313 PRO A CA 1
ATOM 2361 C C . PRO A 1 313 ? 3.111 2.488 11.817 1.00 92.62 313 PRO A C 1
ATOM 2363 O O . PRO A 1 313 ? 2.076 2.136 11.260 1.00 92.62 313 PRO A O 1
ATOM 2366 N N . GLU A 1 314 ? 3.296 2.344 13.129 1.00 94.06 314 GLU A N 1
ATOM 2367 C CA . GLU A 1 314 ? 2.335 1.747 14.064 1.00 94.06 314 GLU A CA 1
ATOM 2368 C C . GLU A 1 314 ? 1.136 2.669 14.383 1.00 94.06 314 GLU A C 1
ATOM 2370 O O . GLU A 1 314 ? 0.176 2.260 15.040 1.00 94.06 314 GLU A O 1
ATOM 2375 N N . GLY A 1 315 ? 1.150 3.909 13.883 1.00 94.19 315 GLY A N 1
ATOM 2376 C CA . GLY A 1 315 ? 0.131 4.918 14.162 1.00 94.19 315 GLY A CA 1
ATOM 2377 C C . GLY A 1 315 ? 0.330 5.617 15.514 1.00 94.19 315 GLY A C 1
ATOM 2378 O O . GLY A 1 315 ? 1.370 5.454 16.158 1.00 94.19 315 GLY A O 1
ATOM 2379 N N . PRO A 1 316 ? -0.634 6.450 15.941 1.00 95.44 316 PRO A N 1
ATOM 2380 C CA . PRO A 1 316 ? -0.547 7.142 17.220 1.00 95.44 316 PRO A CA 1
ATOM 2381 C C . PRO A 1 316 ? -0.714 6.172 18.393 1.00 95.44 316 PRO A C 1
ATOM 2383 O O . PRO A 1 316 ? -1.392 5.148 18.283 1.00 95.44 316 PRO A O 1
ATOM 2386 N N . LEU A 1 317 ? -0.120 6.534 19.533 1.00 95.19 317 LEU A N 1
ATOM 2387 C CA . LEU A 1 317 ? -0.436 5.907 20.813 1.00 95.19 317 LEU A CA 1
ATOM 2388 C C . LEU A 1 317 ? -1.820 6.359 21.273 1.00 95.19 317 LEU A C 1
ATOM 2390 O O . LEU A 1 317 ? -2.188 7.526 21.131 1.00 95.19 317 LEU A O 1
ATOM 2394 N N . MET A 1 318 ? -2.572 5.427 21.835 1.00 92.94 318 MET A N 1
ATOM 2395 C CA . MET A 1 318 ? -3.916 5.659 22.336 1.00 92.94 318 MET A CA 1
ATOM 2396 C C . MET A 1 318 ? -4.169 4.811 23.571 1.00 92.94 318 MET A C 1
ATOM 2398 O O . MET A 1 318 ? -3.679 3.688 23.669 1.00 92.94 318 MET A O 1
ATOM 2402 N N . GLU A 1 319 ? -4.980 5.333 24.482 1.00 92.19 319 GLU A N 1
ATOM 2403 C CA . GLU A 1 319 ? -5.555 4.529 25.552 1.00 92.19 319 GLU A CA 1
ATOM 2404 C C . GLU A 1 319 ? -6.636 3.618 24.964 1.00 92.19 319 GLU A C 1
ATOM 2406 O O . GLU A 1 319 ? -7.511 4.070 24.215 1.00 92.19 319 GLU A O 1
ATOM 2411 N N . ALA A 1 320 ? -6.556 2.334 25.297 1.00 87.12 320 ALA A N 1
ATOM 2412 C CA . ALA A 1 320 ? -7.541 1.336 24.925 1.00 87.12 320 ALA A CA 1
ATOM 2413 C C . ALA A 1 320 ? -7.831 0.402 26.098 1.00 87.12 320 ALA A C 1
ATOM 2415 O O . ALA A 1 320 ? -7.002 0.193 26.990 1.00 87.12 320 ALA A O 1
ATOM 2416 N N . GLY A 1 321 ? -9.012 -0.202 26.058 1.00 79.31 321 GLY A N 1
ATOM 2417 C CA . GLY A 1 321 ? -9.424 -1.203 27.018 1.00 79.31 321 GLY A CA 1
ATOM 2418 C C . GLY A 1 321 ? -9.610 -0.686 28.444 1.00 79.31 321 GLY A C 1
ATOM 2419 O O . GLY A 1 321 ? -9.423 0.482 28.781 1.00 79.31 321 GLY A O 1
ATOM 2420 N N . HIS A 1 322 ? -10.012 -1.608 29.310 1.00 68.25 322 HIS A N 1
ATOM 2421 C CA . HIS A 1 322 ? -10.178 -1.361 30.739 1.00 68.25 322 HIS A CA 1
ATOM 2422 C C . HIS A 1 322 ? -9.228 -2.293 31.499 1.00 68.25 322 HIS A C 1
ATOM 2424 O O . HIS A 1 322 ? -9.058 -3.456 31.119 1.00 68.25 322 HIS A O 1
ATOM 2430 N N . SER A 1 323 ? -8.576 -1.795 32.556 1.00 54.81 323 SER A N 1
ATOM 2431 C CA . SER A 1 323 ? -7.714 -2.631 33.400 1.00 54.81 323 SER A CA 1
ATOM 2432 C C . SER A 1 323 ? -8.526 -3.782 33.997 1.00 54.81 323 SER A C 1
ATOM 2434 O O . SER A 1 323 ? -9.587 -3.528 34.575 1.00 54.81 323 SER A O 1
ATOM 2436 N N . LYS A 1 324 ? -8.029 -5.016 33.869 1.00 46.84 324 LYS A N 1
ATOM 2437 C CA . LYS A 1 324 ? -8.586 -6.179 34.574 1.00 46.84 324 LYS A CA 1
ATOM 2438 C C . LYS A 1 324 ? -8.297 -6.126 36.071 1.00 46.84 324 LYS A C 1
ATOM 2440 O O . LYS A 1 324 ? -7.197 -5.657 36.443 1.00 46.84 324 LYS A O 1
#

Sequence (324 aa):
MKRRLALTLTLIILALLACGRSTPTPDVGAESAIEPTPPTPSPTPRPTTAPAGEIAAVDLIGAWVNAGASESQPFEFVGTDGRTYAATFADDILPLFDRPNRWFDGGKECTNCHTSDLNDSDSELDLTSYDGIMTGSYRLSNPPGAAIIIPGNWQDSPLRRRLMFNRMPIGITQDVDRDGPEVRAGDGTALAVSLIGAWVNDGASATELFQFTGLDGNMYTTTYTDSIEPLLTKRSIWASNTKPCERCHVANVAESDAELDLTSLDGLLAGSWRVSQPPGVPIIIPGNWEASLLRERLRNNRMPMGITDDAPPEGPLMEAGHSK

pLDDT: mean 86.12, std 19.22, range [31.64, 98.75]

Secondary structure (DSSP, 8-state):
----------------------------------PPPPPPP--PPP---PPTTEEEHHHHHHHHHHTT--SSS-EEEE-TTS-EEEE-IIIIITHHHHSTTSSSTTPPPGGGTS-S-TTTSGGG---SSHHHHHH-B-TTTSTT-B-S--TT-TTT-HHHHHHH---SSTT--TTS-TT--EEEETTEEEEHHHHHHHHHHTT--SSS-EEEE-TTS-EEEE-HHHHTHHHHHSTTSS-TTPPPGGGT-BSSSTTSGGG-B-SSHHHHHH-B-TTTSTT-B-S--TT-STT-HHHHHHH---SSTT--TTS-TT--EEE-SEE-